Protein AF-A0A9K3PX98-F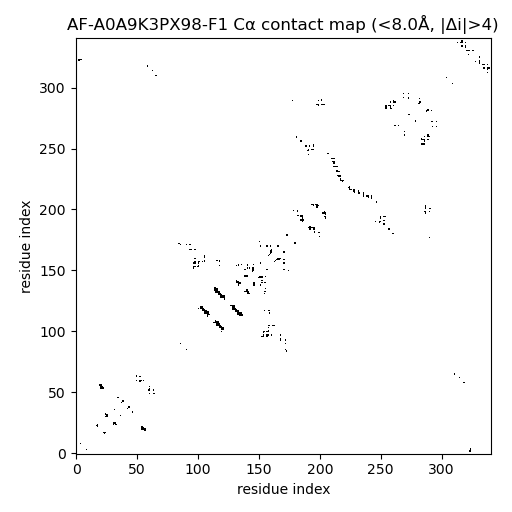1 (afdb_monomer)

Organism: NCBI:txid303405

Secondary structure (DSSP, 8-state):
-----HHHHHHHHHS-GGGT-TTGGGG-TTS--GGGSS--HHHHHHHHHTTTGGGS-HHHHHHHHHHHHHHHHHHHHHHHTT--S--HHHHHHHHHHHHHTTT-EEEESSTTS-EEEEEEPPSSTTSPPEEEEEETTTTEETTSHHHHHSS--HHHHHHHHHTS---HHHHHHTSS-HHHHHHHHHHHSTTHHHHHHHHHHTS---GGGG---------SSHHHHHHHHHHHHHHHHHHHHHHHHHHHHHHHHHHHHHHHHHHHS-HHHHHHHHTSTTHHHHTT-HHHHHHHHHHHHHS-TT---HHHHHHHHHHHHHT--PPTT--HHHHHHHHHHHHH-

Nearest PDB structures (foldseek):
  7tdz-assembly1_h  TM=3.082E-01  e=4.468E+00  Xenopus laevis
  7r5j-assembly1_L0  TM=3.306E-01  e=9.481E+00  Homo sapiens

pLDDT: mean 78.62, std 12.32, range [37.69, 93.5]

Sequence (341 aa):
MEQVSSKGREYLKEMPKEQWQGTAWIENPSLPPRFGIVTTNMSKSANSMLEKERNGSWLDCIDQILSIMLERICALRQKHRDRSGVVDEMRGILERRWNNCADFQVWELLENGGIFRVCRNSRGSTEPERSYVLNIREQTCECGKWQDHEVPCIDAIAYYKMIEKQTLQYIIDNHRTADYVINHIAKEFEYGLDIASALKELQPADKTSWEPKLKYSTATDADQKEAENRQHTMMYQSQLNAYIKRSEMYTANLVKAYALLWERCSQGLKNKIESRRDYAKIMNDPIALLKAIREHALNFQDDKFCMTIIIEALLTLVHTKQKEGESLQDYTRRFRIALEI

Solvent-accessible surface area (backbone atoms only — not comparable to full-atom values): 19739 Å² total; per-residue (Å²): 146,82,84,67,55,74,68,55,50,50,50,64,71,68,51,59,62,68,81,61,27,76,51,50,55,62,80,40,88,90,48,78,50,84,82,61,79,59,78,48,74,65,47,53,54,56,50,63,76,43,60,80,36,43,70,37,47,74,63,53,38,50,53,49,54,52,47,53,53,48,53,53,51,50,53,53,48,64,77,44,66,88,57,83,80,76,54,67,72,56,47,57,49,50,53,51,33,57,62,73,30,70,79,48,47,77,43,75,76,41,94,94,60,52,36,32,39,33,38,42,74,53,95,47,100,81,51,76,72,51,68,40,52,32,32,66,83,78,55,39,38,75,80,44,48,18,61,78,66,73,42,78,31,49,62,52,43,33,42,40,46,69,73,71,60,51,52,72,65,54,59,62,58,56,68,84,40,71,64,54,59,35,50,49,41,33,70,74,39,78,74,14,52,58,55,27,52,18,55,74,71,62,43,84,69,72,66,72,82,58,58,73,77,83,60,74,59,86,56,86,52,67,70,60,25,52,54,45,34,51,51,34,49,54,51,39,54,55,45,44,53,51,38,50,52,52,55,53,40,52,58,55,44,37,45,54,48,21,52,52,57,54,67,74,44,52,71,73,56,47,57,52,51,64,68,39,93,61,29,82,70,30,60,72,30,38,47,49,38,52,50,52,51,49,48,50,70,72,61,44,74,86,50,60,51,69,64,57,47,54,48,52,44,49,49,50,41,75,66,61,67,78,54,86,95,55,52,71,68,59,41,53,52,52,49,50,53,39,68,75,106

Foldseek 3Di:
DDFADPVRVVCVVPPDLCVFQLCVCVVPPVDDNPLPPDDDPVSVVLCVQQVVCSSPGPLSSVVSVLVVVVVVVVVVCVVCVPPDFDDPVVLVVLVVLLVQLPPKDKADPDVVQQKIKIWHDDPDPPDDTDIKIARRVVQDIPVCVCVVVVARGSRSSNCCCPVVVDDSVCSRCPSPDPLVLLVVQCPPADLSVQVSVCLVVLHHHDLVVLQDDQDADPDPDDVVRVVVNVVSVVVNVVSRVVSVVSVVSSLVSLQVSLVSLQVPDDPVLNVVCVPDPCNVVSPSGNSSVSVSSVCCVVVVPVDPPVSNVVSVLVSQLSPQDAGVPHDPVRSVVSNVVSVVD

Radius of gyration: 32.55 Å; Cα contacts (8 Å, |Δi|>4): 300; chains: 1; bounding box: 71×58×100 Å

Mean predicted aligned error: 16.75 Å

Structure (mmCIF, N/CA/C/O backbone):
data_AF-A0A9K3PX98-F1
#
_entry.id   AF-A0A9K3PX98-F1
#
loop_
_atom_site.group_PDB
_atom_site.id
_atom_site.type_symbol
_atom_site.label_atom_id
_atom_site.label_alt_id
_atom_site.label_comp_id
_atom_site.label_asym_id
_atom_site.label_entity_id
_atom_site.label_seq_id
_atom_site.pdbx_PDB_ins_code
_atom_site.Cartn_x
_atom_site.Cartn_y
_atom_site.Cartn_z
_atom_site.occupancy
_atom_site.B_iso_or_equiv
_atom_site.auth_seq_id
_atom_site.auth_comp_id
_atom_site.auth_asym_id
_atom_site.auth_atom_id
_atom_site.pdbx_PDB_model_num
ATOM 1 N N . MET A 1 1 ? 30.072 -20.729 -19.056 1.00 37.69 1 MET A N 1
ATOM 2 C CA . MET A 1 1 ? 31.150 -20.553 -20.060 1.00 37.69 1 MET A CA 1
ATOM 3 C C . MET A 1 1 ? 31.394 -21.834 -20.880 1.00 37.69 1 MET A C 1
ATOM 5 O O . MET A 1 1 ? 32.508 -22.101 -21.309 1.00 37.69 1 MET A O 1
ATOM 9 N N . GLU A 1 2 ? 30.354 -22.617 -21.177 1.00 44.97 2 GLU A N 1
ATOM 10 C CA . GLU A 1 2 ? 30.450 -23.846 -21.979 1.00 44.97 2 GLU A CA 1
ATOM 11 C C . GLU A 1 2 ? 29.257 -23.870 -22.932 1.00 44.97 2 GLU A C 1
ATOM 13 O O . GLU A 1 2 ? 28.134 -23.824 -22.447 1.00 44.97 2 GLU A O 1
ATOM 18 N N . GLN A 1 3 ? 29.519 -23.801 -24.246 1.00 53.19 3 GLN A N 1
ATOM 19 C CA . GLN A 1 3 ? 28.622 -24.016 -25.409 1.00 53.19 3 GLN A CA 1
ATOM 20 C C . GLN A 1 3 ? 29.164 -23.223 -26.616 1.00 53.19 3 GLN A C 1
ATOM 22 O O . GLN A 1 3 ? 28.488 -22.373 -27.192 1.00 53.19 3 GLN A O 1
ATOM 27 N N . VAL A 1 4 ? 30.442 -23.406 -26.945 1.00 56.06 4 VAL A N 1
ATOM 28 C CA . VAL A 1 4 ? 31.007 -22.905 -28.204 1.00 56.06 4 VAL A CA 1
ATOM 29 C C . VAL A 1 4 ? 31.779 -24.070 -28.798 1.00 56.06 4 VAL A C 1
ATOM 31 O O . VAL A 1 4 ? 32.643 -24.620 -28.108 1.00 56.06 4 VAL A O 1
ATOM 34 N N . SER A 1 5 ? 31.455 -24.438 -30.040 1.00 70.88 5 SER A N 1
ATOM 35 C CA . SER A 1 5 ? 32.120 -25.526 -30.758 1.00 70.88 5 SER A CA 1
ATOM 36 C C . SER A 1 5 ? 33.633 -25.296 -30.807 1.00 70.88 5 SER A C 1
ATOM 38 O O . SER A 1 5 ? 34.104 -24.155 -30.751 1.00 70.88 5 SER A O 1
ATOM 40 N N . SER A 1 6 ? 34.420 -26.366 -30.918 1.00 70.12 6 SER A N 1
ATOM 41 C CA . SER A 1 6 ? 35.889 -26.279 -30.983 1.00 70.12 6 SER A CA 1
ATOM 42 C C . SER A 1 6 ? 36.364 -25.301 -32.067 1.00 70.12 6 SER A C 1
ATOM 44 O O . SER A 1 6 ? 37.179 -24.426 -31.784 1.00 70.12 6 SER A O 1
ATOM 46 N N . LYS A 1 7 ? 35.752 -25.364 -33.255 1.00 72.31 7 LYS A N 1
ATOM 47 C CA . LYS A 1 7 ? 36.018 -24.462 -34.386 1.00 72.31 7 LYS A CA 1
ATOM 48 C C . LYS A 1 7 ? 35.585 -23.015 -34.117 1.00 72.31 7 LYS A C 1
ATOM 50 O O . LYS A 1 7 ? 36.275 -22.080 -34.505 1.00 72.31 7 LYS A O 1
ATOM 55 N N . GLY A 1 8 ? 34.463 -22.814 -33.420 1.00 66.62 8 GLY A N 1
ATOM 56 C CA . GLY A 1 8 ? 34.017 -21.483 -33.001 1.00 66.62 8 GLY A CA 1
ATOM 57 C C . GLY A 1 8 ? 34.944 -20.852 -31.959 1.00 66.62 8 GLY A C 1
ATOM 58 O O . GLY A 1 8 ? 35.201 -19.654 -32.008 1.00 66.62 8 GLY A O 1
ATOM 59 N N . ARG A 1 9 ? 35.500 -21.651 -31.039 1.00 67.50 9 ARG A N 1
ATOM 60 C CA . ARG A 1 9 ? 36.502 -21.182 -30.066 1.00 67.50 9 ARG A CA 1
ATOM 61 C C . ARG A 1 9 ? 37.809 -20.781 -30.740 1.00 67.50 9 ARG A C 1
ATOM 63 O O . ARG A 1 9 ? 38.422 -19.814 -30.305 1.00 67.50 9 ARG A O 1
ATOM 70 N N . GLU A 1 10 ? 38.229 -21.519 -31.759 1.00 74.31 10 GLU A N 1
ATOM 71 C CA . GLU A 1 10 ? 39.426 -21.216 -32.549 1.00 74.31 10 GLU A CA 1
ATOM 72 C C . GLU A 1 10 ? 39.240 -19.913 -33.339 1.00 74.31 10 GLU A C 1
ATOM 74 O O . GLU A 1 10 ? 40.021 -18.984 -33.163 1.00 74.31 10 GLU A O 1
ATOM 79 N N . TYR A 1 11 ? 38.106 -19.760 -34.033 1.00 74.06 11 TYR A N 1
ATOM 80 C CA . TYR A 1 11 ? 37.731 -18.509 -34.702 1.00 74.06 11 TYR A CA 1
ATOM 81 C C . TYR A 1 11 ? 37.699 -17.301 -33.748 1.00 74.06 11 TYR A C 1
ATOM 83 O O . TYR A 1 11 ? 38.236 -16.245 -34.063 1.00 74.06 11 TYR A O 1
ATOM 91 N N . LEU A 1 12 ? 37.108 -17.443 -32.555 1.00 66.75 12 LEU A N 1
ATOM 92 C CA . LEU A 1 12 ? 37.064 -16.359 -31.564 1.00 66.75 12 LEU A CA 1
ATOM 93 C C . LEU A 1 12 ? 38.448 -15.997 -31.004 1.00 66.75 12 LEU A C 1
ATOM 95 O O . LEU A 1 12 ? 38.653 -14.851 -30.614 1.00 66.75 12 LEU A O 1
ATOM 99 N N . LYS A 1 13 ? 39.388 -16.949 -30.948 1.00 71.56 13 LYS A N 1
ATOM 100 C CA . LYS A 1 13 ? 40.778 -16.695 -30.535 1.00 71.56 13 LYS A CA 1
ATOM 101 C C . LYS A 1 13 ? 41.594 -16.010 -31.629 1.00 71.56 13 LYS A C 1
ATOM 103 O O . LYS A 1 13 ? 42.489 -15.237 -31.304 1.00 71.56 13 LYS A O 1
ATOM 108 N N . GLU A 1 14 ? 41.297 -16.307 -32.890 1.00 79.06 14 GLU A N 1
ATOM 109 C CA . GLU A 1 14 ? 41.975 -15.737 -34.060 1.00 79.06 14 GLU A CA 1
ATOM 110 C C . GLU A 1 14 ? 41.364 -14.409 -34.528 1.00 79.06 14 GLU A C 1
ATOM 112 O O . GLU A 1 14 ? 41.979 -13.699 -35.323 1.00 79.06 14 GLU A O 1
ATOM 117 N N . MET A 1 15 ? 40.174 -14.045 -34.035 1.00 73.38 15 MET A N 1
ATOM 118 C CA . MET A 1 15 ? 39.503 -12.801 -34.403 1.00 73.38 15 MET A CA 1
ATOM 119 C C . MET A 1 15 ? 40.344 -11.581 -33.972 1.00 73.38 15 MET A C 1
ATOM 121 O O . MET A 1 15 ? 40.561 -11.389 -32.766 1.00 73.38 15 MET A O 1
ATOM 125 N N . PRO A 1 16 ? 40.783 -10.729 -34.923 1.00 72.88 16 PRO A N 1
ATOM 126 C CA . PRO A 1 16 ? 41.610 -9.564 -34.625 1.00 72.88 16 PRO A CA 1
ATOM 127 C C . PRO A 1 16 ? 40.941 -8.660 -33.590 1.00 72.88 16 PRO A C 1
ATOM 129 O O . PRO A 1 16 ? 39.743 -8.370 -33.685 1.00 72.88 16 PRO A O 1
ATOM 132 N N . LYS A 1 17 ? 41.708 -8.228 -32.584 1.00 65.25 17 LYS A N 1
ATOM 133 C CA . LYS A 1 17 ? 41.204 -7.437 -31.448 1.00 65.25 17 LYS A CA 1
ATOM 134 C C . LYS A 1 17 ? 40.511 -6.156 -31.898 1.00 65.25 17 LYS A C 1
ATOM 136 O O . LYS A 1 17 ? 39.541 -5.730 -31.278 1.00 65.25 17 LYS A O 1
ATOM 141 N N . GLU A 1 18 ? 40.937 -5.601 -33.025 1.00 64.56 18 GLU A N 1
ATOM 142 C CA . GLU A 1 18 ? 40.425 -4.370 -33.615 1.00 64.56 18 GLU A CA 1
ATOM 143 C C . GLU A 1 18 ? 38.972 -4.471 -34.084 1.00 64.56 18 GLU A C 1
ATOM 145 O O . GLU A 1 18 ? 38.277 -3.460 -34.195 1.00 64.56 18 GLU A O 1
ATOM 150 N N . GLN A 1 19 ? 38.492 -5.692 -34.326 1.00 64.88 19 GLN A N 1
ATOM 151 C CA . GLN A 1 19 ? 37.131 -5.944 -34.788 1.00 64.88 19 GLN A CA 1
ATOM 152 C C . GLN A 1 19 ? 36.105 -5.993 -33.649 1.00 64.88 19 GLN A C 1
ATOM 154 O O . GLN A 1 19 ? 34.911 -5.852 -33.912 1.00 64.88 19 GLN A O 1
ATOM 159 N N . TRP A 1 20 ? 36.539 -6.181 -32.398 1.00 62.03 20 TRP A N 1
ATOM 160 C CA . TRP A 1 20 ? 35.629 -6.394 -31.265 1.00 62.03 20 TRP A CA 1
ATOM 161 C C . TRP A 1 20 ? 35.962 -5.590 -30.002 1.00 62.03 20 TRP A C 1
ATOM 163 O O . TRP A 1 20 ? 35.066 -5.385 -29.184 1.00 62.03 20 TRP A O 1
ATOM 173 N N . GLN A 1 21 ? 37.190 -5.084 -29.840 1.00 62.81 21 GLN A N 1
ATOM 174 C CA . GLN A 1 21 ? 37.541 -4.158 -28.761 1.00 62.81 21 GLN A CA 1
ATOM 175 C C . GLN A 1 21 ? 37.176 -2.721 -29.145 1.00 62.81 21 GLN A C 1
ATOM 177 O O . GLN A 1 21 ? 37.681 -2.166 -30.123 1.00 62.81 21 GLN A O 1
ATOM 182 N N . GLY A 1 22 ? 36.340 -2.071 -28.331 1.00 56.91 22 GLY A N 1
ATOM 183 C CA . GLY A 1 22 ? 35.920 -0.682 -28.556 1.00 56.91 22 GLY A CA 1
ATOM 184 C C . GLY A 1 22 ? 37.065 0.342 -28.504 1.00 56.91 22 GLY A C 1
ATOM 185 O O . GLY A 1 22 ? 36.909 1.460 -28.996 1.00 56.91 22 GLY A O 1
ATOM 186 N N . THR A 1 23 ? 38.213 -0.034 -27.935 1.00 58.16 23 THR A N 1
ATOM 187 C CA . THR A 1 23 ? 39.404 0.807 -27.729 1.00 58.16 23 THR A CA 1
ATOM 188 C C . THR A 1 23 ? 40.499 0.630 -28.771 1.00 58.16 23 THR A C 1
ATOM 190 O O . THR A 1 23 ? 41.388 1.472 -28.832 1.00 58.16 23 THR A O 1
ATOM 193 N N . ALA A 1 24 ? 40.427 -0.378 -29.640 1.00 56.12 24 ALA A N 1
ATOM 194 C CA . ALA A 1 24 ? 41.466 -0.624 -30.643 1.00 56.12 24 ALA A CA 1
ATOM 195 C C . ALA A 1 24 ? 41.669 0.542 -31.632 1.00 56.12 24 ALA A C 1
ATOM 197 O O . ALA A 1 24 ? 42.730 0.713 -32.221 1.00 56.12 24 ALA A O 1
ATOM 198 N N . TRP A 1 25 ? 40.666 1.410 -31.767 1.00 54.38 25 TRP A N 1
ATOM 199 C CA . TRP A 1 25 ? 40.734 2.632 -32.569 1.00 54.38 25 TRP A CA 1
ATOM 200 C C . TRP A 1 25 ? 41.567 3.754 -31.923 1.00 54.38 25 TRP A C 1
ATOM 202 O O . TRP A 1 25 ? 41.922 4.701 -32.615 1.00 54.38 25 TRP A O 1
ATOM 212 N N . ILE A 1 26 ? 41.880 3.665 -30.621 1.00 54.75 26 ILE A N 1
ATOM 213 C CA . ILE A 1 26 ? 42.706 4.641 -29.881 1.00 54.75 26 ILE A CA 1
ATOM 214 C C . ILE A 1 26 ? 44.181 4.538 -30.299 1.00 54.75 26 ILE A C 1
ATOM 216 O O . ILE A 1 26 ? 44.913 5.522 -30.222 1.00 54.75 26 ILE A O 1
ATOM 220 N N . GLU A 1 27 ? 44.611 3.374 -30.790 1.00 56.91 27 GLU A N 1
ATOM 221 C CA . GLU A 1 27 ? 45.976 3.152 -31.281 1.00 56.91 27 GLU A CA 1
ATOM 222 C C . GLU A 1 27 ? 46.234 3.814 -32.643 1.00 56.91 27 GLU A C 1
ATOM 224 O O . GLU A 1 27 ? 47.387 3.973 -33.041 1.00 56.91 27 GLU A O 1
ATOM 229 N N . ASN A 1 28 ? 45.181 4.246 -33.351 1.00 60.38 28 ASN A N 1
ATOM 230 C CA . ASN A 1 28 ? 45.304 4.989 -34.598 1.00 60.38 28 ASN A CA 1
ATOM 231 C C . ASN A 1 28 ? 45.198 6.508 -34.337 1.00 60.38 28 ASN A C 1
ATOM 233 O O . ASN A 1 28 ? 44.087 7.027 -34.203 1.00 60.38 28 ASN A O 1
ATOM 237 N N . PRO A 1 29 ? 46.318 7.259 -34.344 1.00 59.62 29 PRO A N 1
ATOM 238 C CA . PRO A 1 29 ? 46.323 8.690 -34.027 1.00 59.62 29 PRO A CA 1
ATOM 239 C C . PRO A 1 29 ? 45.569 9.570 -35.041 1.00 59.62 29 PRO A C 1
ATOM 241 O O . PRO A 1 29 ? 45.376 10.756 -34.786 1.00 59.62 29 PRO A O 1
ATOM 244 N N . SER A 1 30 ? 45.142 9.019 -36.185 1.00 61.22 30 SER A N 1
ATOM 245 C CA . SER A 1 30 ? 44.385 9.745 -37.218 1.00 61.22 30 SER A CA 1
ATOM 246 C C . SER A 1 30 ? 42.866 9.739 -37.015 1.00 61.22 30 SER A C 1
ATOM 248 O O . SER A 1 30 ? 42.159 10.482 -37.697 1.00 61.22 30 SER A O 1
ATOM 250 N N . LEU A 1 31 ? 42.346 8.926 -36.089 1.00 53.03 31 LEU A N 1
ATOM 251 C CA . LEU A 1 31 ? 40.911 8.804 -35.844 1.00 53.03 31 LEU A CA 1
ATOM 252 C C . LEU A 1 31 ? 40.546 9.415 -34.486 1.00 53.03 31 LEU A C 1
ATOM 254 O O . LEU A 1 31 ? 41.202 9.125 -33.486 1.00 53.03 31 LEU A O 1
ATOM 258 N N . PRO A 1 32 ? 39.496 10.256 -34.407 1.00 50.09 32 PRO A N 1
ATOM 259 C CA . PRO A 1 32 ? 39.047 10.765 -33.123 1.00 50.09 32 PRO A CA 1
ATOM 260 C C . PRO A 1 32 ? 38.571 9.587 -32.259 1.00 50.09 32 PRO A C 1
ATOM 262 O O . PRO A 1 32 ? 37.880 8.698 -32.773 1.00 50.09 32 PRO A O 1
ATOM 265 N N . PRO A 1 33 ? 38.888 9.556 -30.950 1.00 55.81 33 PRO A N 1
ATOM 266 C CA . PRO A 1 33 ? 38.367 8.521 -30.069 1.00 55.81 33 PRO A CA 1
ATOM 267 C C . PRO A 1 33 ? 36.837 8.546 -30.166 1.00 55.81 33 PRO A C 1
ATOM 269 O O . PRO A 1 33 ? 36.225 9.580 -29.903 1.00 55.81 33 PRO A O 1
ATOM 272 N N . ARG A 1 34 ? 36.198 7.433 -30.567 1.00 50.66 34 ARG A N 1
ATOM 273 C CA . ARG A 1 34 ? 34.733 7.372 -30.786 1.00 50.66 34 ARG A CA 1
ATOM 274 C C . ARG A 1 34 ? 33.926 7.856 -29.571 1.00 50.66 34 ARG A C 1
ATOM 276 O O . ARG A 1 34 ? 32.844 8.408 -29.732 1.00 50.66 34 ARG A O 1
ATOM 283 N N . PHE A 1 35 ? 34.487 7.724 -28.369 1.00 51.25 35 PHE A N 1
ATOM 284 C CA . PHE A 1 35 ? 33.902 8.180 -27.102 1.00 51.25 35 PHE A CA 1
ATOM 285 C C . PHE A 1 35 ? 34.142 9.668 -26.774 1.00 51.25 35 PHE A C 1
ATOM 287 O O . PHE A 1 35 ? 33.643 10.157 -25.763 1.00 51.25 35 PHE A O 1
ATOM 294 N N . GLY A 1 36 ? 34.904 10.388 -27.602 1.00 48.16 36 GLY A N 1
ATOM 295 C CA . GL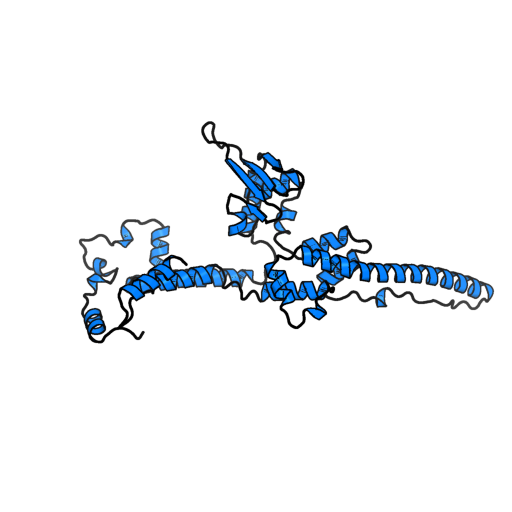Y A 1 36 ? 35.251 11.805 -27.445 1.00 48.16 36 GLY A CA 1
ATOM 296 C C . GLY A 1 36 ? 34.499 12.760 -28.377 1.00 48.16 36 GLY A C 1
ATOM 297 O O . GLY A 1 36 ? 34.728 13.963 -28.307 1.00 48.16 36 GLY A O 1
ATOM 298 N N . ILE A 1 37 ? 33.600 12.262 -29.234 1.00 53.03 37 ILE A N 1
ATOM 299 C CA . ILE A 1 37 ? 32.832 13.111 -30.166 1.00 53.03 37 ILE A CA 1
ATOM 300 C C . ILE A 1 37 ? 31.752 13.920 -29.424 1.00 53.03 37 ILE A C 1
ATOM 302 O O . ILE A 1 37 ? 31.411 15.027 -29.832 1.00 53.03 37 ILE A O 1
ATOM 306 N N . VAL A 1 38 ? 31.261 13.415 -28.288 1.00 50.94 38 VAL A N 1
ATOM 307 C CA . VAL A 1 38 ? 30.302 14.114 -27.424 1.00 50.94 38 VAL A CA 1
ATOM 308 C C . VAL A 1 38 ? 30.914 14.202 -26.034 1.00 50.94 38 VAL A C 1
ATOM 310 O O . VAL A 1 38 ? 30.979 13.204 -25.331 1.00 50.94 38 VAL A O 1
ATOM 313 N N . THR A 1 39 ? 31.400 15.382 -25.644 1.00 52.88 39 THR A N 1
ATOM 314 C CA . THR A 1 39 ? 32.051 15.612 -24.341 1.00 52.88 39 THR A CA 1
ATOM 315 C C . THR A 1 39 ? 31.195 16.491 -23.438 1.00 52.88 39 THR A C 1
ATOM 317 O O . THR A 1 39 ? 31.585 17.572 -23.008 1.00 52.88 39 THR A O 1
ATOM 320 N N . THR A 1 40 ? 30.005 16.012 -23.093 1.00 67.06 40 THR A N 1
ATOM 321 C CA . THR A 1 40 ? 29.264 16.583 -21.960 1.00 67.06 40 THR A CA 1
ATOM 322 C C . THR A 1 40 ? 29.828 16.045 -20.642 1.00 67.06 40 THR A C 1
ATOM 324 O O . THR A 1 40 ? 30.383 14.944 -20.596 1.00 67.06 40 THR A O 1
ATOM 327 N N . ASN A 1 41 ? 29.652 16.764 -19.531 1.00 70.06 41 ASN A N 1
ATOM 328 C CA . ASN A 1 41 ? 30.012 16.241 -18.202 1.00 70.06 41 ASN A CA 1
ATOM 329 C C . ASN A 1 41 ? 29.356 14.874 -17.925 1.00 70.06 41 ASN A C 1
ATOM 331 O O . ASN A 1 41 ? 29.973 13.994 -17.329 1.00 70.06 41 ASN A O 1
ATOM 335 N N . MET A 1 42 ? 28.141 14.674 -18.442 1.00 63.19 42 MET A N 1
ATOM 336 C CA . MET A 1 42 ? 27.402 13.417 -18.355 1.00 63.19 42 MET A CA 1
ATOM 337 C C . MET A 1 42 ? 28.098 12.281 -19.116 1.00 63.19 42 MET A C 1
ATOM 339 O O . MET A 1 42 ? 28.289 11.207 -18.555 1.00 63.19 42 MET A O 1
ATOM 343 N N . SER A 1 43 ? 28.562 12.532 -20.346 1.00 63.53 43 SER A N 1
ATOM 344 C CA . SER A 1 43 ? 29.331 11.545 -21.121 1.00 63.53 43 SER A CA 1
ATOM 345 C C . SER A 1 43 ? 30.665 11.185 -20.460 1.00 63.53 43 SER A C 1
ATOM 347 O O . SER A 1 43 ? 31.018 10.014 -20.412 1.00 63.53 43 SER A O 1
ATOM 349 N N . LYS A 1 44 ? 31.382 12.153 -19.867 1.00 65.56 44 LYS A N 1
ATOM 350 C CA . LYS A 1 44 ? 32.645 11.895 -19.151 1.00 65.56 44 LYS A CA 1
ATOM 351 C C . LYS A 1 44 ? 32.428 11.036 -17.907 1.00 65.56 44 LYS A C 1
ATOM 353 O O . LYS A 1 44 ? 33.192 10.105 -17.671 1.00 65.56 44 LYS A O 1
ATOM 358 N N . SER A 1 45 ? 31.377 11.330 -17.140 1.00 71.06 45 SER A N 1
ATOM 359 C CA . SER A 1 45 ? 31.017 10.561 -15.947 1.00 71.06 45 SER A CA 1
ATOM 360 C C . SER A 1 45 ? 30.590 9.135 -16.304 1.00 71.06 45 SER A C 1
ATOM 362 O O . SER A 1 45 ? 31.130 8.192 -15.734 1.00 71.06 45 SER A O 1
ATOM 364 N N . ALA A 1 46 ? 29.714 8.967 -17.299 1.00 68.75 46 ALA A N 1
ATOM 365 C CA . ALA A 1 46 ? 29.309 7.649 -17.789 1.00 68.75 46 ALA A CA 1
ATOM 366 C C . ALA A 1 46 ? 30.503 6.854 -18.339 1.00 68.75 46 ALA A C 1
ATOM 368 O O . ALA A 1 46 ? 30.683 5.689 -17.998 1.00 68.75 46 ALA A O 1
ATOM 369 N N . ASN A 1 47 ? 31.373 7.504 -19.116 1.00 69.31 47 ASN A N 1
ATOM 370 C CA . ASN A 1 47 ? 32.589 6.886 -19.626 1.00 69.31 47 ASN A CA 1
ATOM 371 C C . ASN A 1 47 ? 33.474 6.398 -18.469 1.00 69.31 47 ASN A C 1
ATOM 373 O O . ASN A 1 47 ? 33.954 5.267 -18.519 1.00 69.31 47 ASN A O 1
ATOM 377 N N . SER A 1 48 ? 33.693 7.210 -17.432 1.00 75.56 48 SER A N 1
ATOM 378 C CA . SER A 1 48 ? 34.507 6.825 -16.268 1.00 75.56 48 SER A CA 1
ATOM 379 C C . SER A 1 48 ? 33.957 5.599 -15.532 1.00 75.56 48 SER A C 1
ATOM 381 O O . SER A 1 48 ? 34.746 4.787 -15.063 1.00 75.56 48 SER A O 1
ATOM 383 N N . MET A 1 49 ? 32.633 5.424 -15.474 1.00 73.56 49 MET A N 1
ATOM 384 C CA . MET A 1 49 ? 32.008 4.264 -14.821 1.00 73.56 49 MET A CA 1
ATOM 385 C C . MET A 1 49 ? 32.264 2.934 -15.545 1.00 73.56 49 MET A C 1
ATOM 387 O O . MET A 1 49 ? 32.155 1.890 -14.915 1.00 73.56 49 MET A O 1
ATOM 391 N N . LEU A 1 50 ? 32.592 2.970 -16.839 1.00 74.81 50 LEU A N 1
ATOM 392 C CA . LEU A 1 50 ? 32.732 1.786 -17.700 1.00 74.81 50 LEU A CA 1
ATOM 393 C C . LEU A 1 50 ? 34.179 1.548 -18.149 1.00 74.81 50 LEU A C 1
ATOM 395 O O . LEU A 1 50 ? 34.428 0.856 -19.131 1.00 74.81 50 LEU A O 1
ATOM 399 N N . GLU A 1 51 ? 35.149 2.200 -17.506 1.00 73.31 51 GLU A N 1
ATOM 400 C CA . GLU A 1 51 ? 36.533 2.261 -17.980 1.00 73.31 51 GLU A CA 1
ATOM 401 C C . GLU A 1 51 ? 37.194 0.885 -18.147 1.00 73.31 51 GLU A C 1
ATOM 403 O O . GLU A 1 51 ? 37.931 0.687 -19.115 1.00 73.31 51 GLU A O 1
ATOM 408 N N . LYS A 1 52 ? 36.903 -0.073 -17.260 1.00 71.50 52 LYS A N 1
ATOM 409 C CA . LYS A 1 52 ? 37.507 -1.415 -17.294 1.00 71.50 52 LYS A CA 1
ATOM 410 C C . LYS A 1 52 ? 36.892 -2.289 -18.388 1.00 71.50 52 LYS A C 1
ATOM 412 O O . LYS A 1 52 ? 37.582 -3.099 -19.003 1.00 71.50 52 LYS A O 1
ATOM 417 N N . GLU A 1 53 ? 35.614 -2.085 -18.666 1.00 73.44 53 GLU A N 1
ATOM 418 C CA . GLU A 1 53 ? 34.782 -2.914 -19.531 1.00 73.44 53 GLU A CA 1
ATOM 419 C C . GLU A 1 53 ? 34.842 -2.469 -20.994 1.00 73.44 53 GLU A C 1
ATOM 421 O O . GLU A 1 53 ? 34.493 -3.232 -21.891 1.00 73.44 53 GLU A O 1
ATOM 426 N N . ARG A 1 54 ? 35.400 -1.280 -21.265 1.00 67.44 54 ARG A N 1
ATOM 427 C CA . ARG A 1 54 ? 35.716 -0.794 -22.624 1.00 67.44 54 ARG A CA 1
ATOM 428 C C . ARG A 1 54 ? 36.604 -1.738 -23.435 1.00 67.44 54 ARG A C 1
ATOM 430 O O . ARG A 1 54 ? 36.560 -1.710 -24.663 1.00 67.44 54 ARG A O 1
ATOM 437 N N . ASN A 1 55 ? 37.437 -2.518 -22.750 1.00 68.06 55 ASN A N 1
ATOM 438 C CA . ASN A 1 55 ? 38.350 -3.479 -23.370 1.00 68.06 55 ASN A CA 1
ATOM 439 C C . ASN A 1 55 ? 37.738 -4.888 -23.493 1.00 68.06 55 ASN A C 1
ATOM 441 O O . ASN A 1 55 ? 38.372 -5.774 -24.072 1.00 68.06 55 ASN A O 1
ATOM 445 N N . GLY A 1 56 ? 36.545 -5.093 -22.924 1.00 70.06 56 GLY A N 1
ATOM 446 C CA . GLY A 1 56 ? 35.778 -6.333 -22.988 1.00 70.06 56 GLY A CA 1
ATOM 447 C C . GLY A 1 56 ? 34.845 -6.385 -24.195 1.00 70.06 56 GLY A C 1
ATOM 448 O O . GLY A 1 56 ? 34.877 -5.527 -25.080 1.00 70.06 56 GLY A O 1
ATOM 449 N N . SER A 1 57 ? 34.007 -7.418 -24.240 1.00 73.69 57 SER A N 1
ATOM 450 C CA . SER A 1 57 ? 32.946 -7.514 -25.238 1.00 73.69 57 SER A CA 1
ATOM 451 C C . SER A 1 57 ? 31.817 -6.521 -24.940 1.00 73.69 57 SER A C 1
ATOM 453 O O . SER A 1 57 ? 31.645 -6.047 -23.816 1.00 73.69 57 SER A O 1
ATOM 455 N N . TRP A 1 58 ? 30.991 -6.221 -25.944 1.00 71.94 58 TRP A N 1
ATOM 456 C CA . TRP A 1 58 ? 29.812 -5.372 -25.747 1.00 71.94 58 TRP A CA 1
ATOM 457 C C . TRP A 1 58 ? 28.818 -5.963 -24.728 1.00 71.94 58 TRP A C 1
ATOM 459 O O . TRP A 1 58 ? 28.117 -5.203 -24.065 1.00 71.94 58 TRP A O 1
ATOM 469 N N . LEU A 1 59 ? 28.794 -7.295 -24.568 1.00 75.50 59 LEU A N 1
ATOM 470 C CA . LEU A 1 59 ? 28.004 -7.986 -23.544 1.00 75.50 59 LEU A CA 1
ATOM 471 C C . LEU A 1 59 ? 28.538 -7.696 -22.139 1.00 75.50 59 LEU A C 1
ATOM 473 O O . LEU A 1 59 ? 27.751 -7.342 -21.268 1.00 75.50 59 LEU A O 1
ATOM 477 N N . ASP A 1 60 ? 29.861 -7.746 -21.947 1.00 76.56 60 ASP A N 1
ATOM 478 C CA . ASP A 1 60 ? 30.494 -7.429 -20.657 1.00 76.56 60 ASP A CA 1
ATOM 479 C C . ASP A 1 60 ? 30.200 -5.978 -20.239 1.00 76.56 60 ASP A C 1
ATOM 481 O O . ASP A 1 60 ? 29.957 -5.686 -19.070 1.00 76.56 60 ASP A O 1
ATOM 485 N N . CYS A 1 61 ? 30.160 -5.063 -21.212 1.00 77.31 61 CYS A N 1
ATOM 486 C CA . CYS A 1 61 ? 29.782 -3.671 -20.982 1.00 77.31 61 CYS A CA 1
ATOM 487 C C . CYS A 1 61 ? 28.317 -3.536 -20.522 1.00 77.31 61 CYS A C 1
ATOM 489 O O . CYS A 1 61 ? 28.037 -2.797 -19.579 1.00 77.31 61 CYS A O 1
ATOM 491 N N . ILE A 1 62 ? 27.378 -4.263 -21.142 1.00 80.31 62 ILE A N 1
ATOM 492 C CA . ILE A 1 62 ? 25.964 -4.250 -20.729 1.00 80.31 62 ILE A CA 1
ATOM 493 C C . ILE A 1 62 ? 25.784 -4.877 -19.346 1.00 80.31 62 ILE A C 1
ATOM 495 O O . ILE A 1 62 ? 25.089 -4.295 -18.511 1.00 80.31 62 ILE A O 1
ATOM 499 N N . ASP A 1 63 ? 26.431 -6.011 -19.081 1.00 82.88 63 ASP A N 1
ATOM 500 C CA . ASP A 1 63 ? 26.372 -6.681 -17.780 1.00 82.88 63 ASP A CA 1
ATOM 501 C C . ASP A 1 63 ? 26.870 -5.752 -16.667 1.00 82.88 63 ASP A C 1
ATOM 503 O O . ASP A 1 63 ? 26.232 -5.633 -15.618 1.00 82.88 63 ASP A O 1
ATOM 507 N N . GLN A 1 64 ? 27.941 -4.997 -16.921 1.00 83.75 64 GLN A N 1
ATOM 508 C CA . GLN A 1 64 ? 28.444 -4.011 -15.972 1.00 83.75 64 GLN A CA 1
ATOM 509 C C . GLN A 1 64 ? 27.490 -2.832 -15.767 1.00 83.75 64 GLN A C 1
ATOM 511 O O . GLN A 1 64 ? 27.291 -2.401 -14.629 1.00 83.75 64 GLN A O 1
ATOM 516 N N . ILE A 1 65 ? 26.878 -2.308 -16.835 1.00 81.94 65 ILE A N 1
ATOM 517 C CA . ILE A 1 65 ? 25.865 -1.246 -16.721 1.00 81.94 65 ILE A CA 1
ATOM 518 C C . ILE A 1 65 ? 24.727 -1.717 -15.809 1.00 81.94 65 ILE A C 1
ATOM 520 O O . ILE A 1 65 ? 24.345 -1.005 -14.876 1.00 81.94 65 ILE A O 1
ATOM 524 N N . LEU A 1 66 ? 24.219 -2.929 -16.040 1.00 82.81 66 LEU A N 1
ATOM 525 C CA . LEU A 1 66 ? 23.144 -3.512 -15.243 1.00 82.81 66 LEU A CA 1
ATOM 526 C C . LEU A 1 66 ? 23.587 -3.777 -13.796 1.00 82.81 66 LEU A C 1
ATOM 528 O O . LEU A 1 66 ? 22.824 -3.484 -12.874 1.00 82.81 66 LEU A O 1
ATOM 532 N N . SER A 1 67 ? 24.823 -4.238 -13.572 1.00 84.19 67 SER A N 1
ATOM 533 C CA . SER A 1 67 ? 25.386 -4.431 -12.227 1.00 84.19 67 SER A CA 1
ATOM 534 C C . SER A 1 67 ? 25.463 -3.119 -11.448 1.00 84.19 67 SER A C 1
ATOM 536 O O . SER A 1 67 ? 24.969 -3.039 -10.325 1.00 84.19 67 SER A O 1
ATOM 538 N N . ILE A 1 68 ? 25.991 -2.052 -12.058 1.00 84.56 68 ILE A N 1
ATOM 539 C CA . ILE A 1 68 ? 26.077 -0.727 -11.422 1.00 84.56 68 ILE A CA 1
ATOM 540 C C . ILE A 1 68 ? 24.677 -0.206 -11.071 1.00 84.56 68 ILE A C 1
ATOM 542 O O . ILE A 1 68 ? 24.465 0.356 -9.990 1.00 84.56 68 ILE A O 1
ATOM 546 N N . MET A 1 69 ? 23.704 -0.391 -11.969 1.00 82.25 69 MET A N 1
ATOM 547 C CA . MET A 1 69 ? 22.313 -0.021 -11.707 1.00 82.25 69 MET A CA 1
ATOM 548 C C . MET A 1 69 ? 21.744 -0.800 -10.513 1.00 82.25 69 MET A C 1
ATOM 550 O O . MET A 1 69 ? 21.162 -0.185 -9.616 1.00 82.25 69 MET A O 1
ATOM 554 N N . LEU A 1 70 ? 21.947 -2.120 -10.462 1.00 81.88 70 LEU A N 1
ATOM 555 C CA . LEU A 1 70 ? 21.499 -2.977 -9.360 1.00 81.88 70 LEU A CA 1
ATOM 556 C C . LEU A 1 70 ? 22.125 -2.584 -8.028 1.00 81.88 70 LEU A C 1
ATOM 558 O O . LEU A 1 70 ? 21.401 -2.370 -7.059 1.00 81.88 70 LEU A O 1
ATOM 562 N N . GLU A 1 71 ? 23.449 -2.453 -7.976 1.00 84.94 71 GLU A N 1
ATOM 563 C CA . GLU A 1 71 ? 24.183 -2.085 -6.765 1.00 84.94 71 GLU A CA 1
ATOM 564 C C . GLU A 1 71 ? 23.686 -0.756 -6.203 1.00 84.94 71 GLU A C 1
ATOM 566 O O . GLU A 1 71 ? 23.409 -0.640 -5.005 1.00 84.94 71 GLU A O 1
ATOM 571 N N . ARG A 1 72 ? 23.488 0.238 -7.076 1.00 83.81 72 ARG A N 1
ATOM 572 C CA . ARG A 1 72 ? 22.972 1.545 -6.673 1.00 83.81 72 ARG A CA 1
ATOM 573 C C . ARG A 1 72 ? 21.560 1.450 -6.109 1.00 83.81 72 ARG A C 1
ATOM 575 O O . ARG A 1 72 ? 21.267 2.089 -5.097 1.00 83.81 72 ARG A O 1
ATOM 582 N N . ILE A 1 73 ? 20.687 0.662 -6.734 1.00 81.31 73 ILE A N 1
ATOM 583 C CA . ILE A 1 73 ? 19.325 0.468 -6.235 1.00 81.31 73 ILE A CA 1
ATOM 584 C C . ILE A 1 73 ? 19.344 -0.269 -4.890 1.00 81.31 73 ILE A C 1
ATOM 586 O O . ILE A 1 73 ? 18.681 0.170 -3.950 1.00 81.31 73 ILE A O 1
ATOM 590 N N . CYS A 1 74 ? 20.133 -1.334 -4.755 1.00 81.00 74 CYS A N 1
ATOM 591 C CA . CYS A 1 74 ? 20.293 -2.077 -3.505 1.00 81.00 74 CYS A CA 1
ATOM 592 C C . CYS A 1 74 ? 20.803 -1.180 -2.370 1.00 81.00 74 CYS A C 1
ATOM 594 O O . CYS A 1 74 ? 20.218 -1.179 -1.287 1.00 81.00 74 CYS A O 1
ATOM 596 N N . ALA A 1 75 ? 21.823 -0.357 -2.629 1.00 84.44 75 ALA A N 1
ATOM 597 C CA . ALA A 1 75 ? 22.366 0.584 -1.652 1.00 84.44 75 ALA A CA 1
ATOM 598 C C . ALA A 1 75 ? 21.319 1.614 -1.194 1.00 84.44 75 ALA A C 1
ATOM 600 O O . ALA A 1 75 ? 21.174 1.872 0.004 1.00 84.44 75 ALA A O 1
ATOM 601 N N . LEU A 1 76 ? 20.543 2.176 -2.131 1.00 80.94 76 LEU A N 1
ATOM 602 C CA . LEU A 1 76 ? 19.444 3.087 -1.802 1.00 80.94 76 LEU A CA 1
ATOM 603 C C . LEU A 1 76 ? 18.365 2.386 -0.969 1.00 80.94 76 LEU A C 1
ATOM 605 O O . LEU A 1 76 ? 17.920 2.928 0.038 1.00 80.94 76 LEU A O 1
ATOM 609 N N . ARG A 1 77 ? 17.978 1.159 -1.320 1.00 74.25 77 ARG A N 1
ATOM 610 C CA . ARG A 1 77 ? 16.984 0.407 -0.541 1.00 74.25 77 ARG A CA 1
ATOM 611 C C . ARG A 1 77 ? 17.479 0.097 0.865 1.00 74.25 77 ARG A C 1
ATOM 613 O O . ARG A 1 77 ? 16.732 0.290 1.817 1.00 74.25 77 ARG A O 1
ATOM 620 N N . GLN A 1 78 ? 18.736 -0.310 1.016 1.00 77.94 78 GLN A N 1
ATOM 621 C CA . GLN A 1 78 ? 19.317 -0.593 2.327 1.00 77.94 78 GLN A CA 1
ATOM 622 C C . GLN A 1 78 ? 19.359 0.660 3.211 1.00 77.94 78 GLN A C 1
ATOM 624 O O . GLN A 1 78 ? 18.998 0.591 4.382 1.00 77.94 78 GLN A O 1
ATOM 629 N N . LYS A 1 79 ? 19.704 1.823 2.641 1.00 80.69 79 LYS A N 1
ATOM 630 C CA . LYS A 1 79 ? 19.691 3.117 3.345 1.00 80.69 79 LYS A CA 1
ATOM 631 C C . LYS A 1 79 ? 18.304 3.503 3.884 1.00 80.69 79 LYS A C 1
ATOM 633 O O . LYS A 1 79 ? 18.214 4.210 4.890 1.00 80.69 79 LYS A O 1
ATOM 638 N N . HIS A 1 80 ? 17.238 3.077 3.210 1.00 73.31 80 HIS A N 1
ATOM 639 C CA . HIS A 1 80 ? 15.858 3.448 3.529 1.00 73.31 80 HIS A CA 1
ATOM 640 C C . HIS A 1 80 ? 15.027 2.298 4.130 1.00 73.31 80 HIS A C 1
ATOM 642 O O . HIS A 1 80 ? 13.852 2.506 4.402 1.00 73.31 80 HIS A O 1
ATOM 648 N N . ARG A 1 81 ? 15.621 1.122 4.392 1.00 67.50 81 ARG A N 1
ATOM 649 C CA . ARG A 1 81 ? 14.917 -0.092 4.851 1.00 67.50 81 ARG A CA 1
ATOM 650 C C . ARG A 1 81 ? 14.083 0.121 6.116 1.00 67.50 81 ARG A C 1
ATOM 652 O O . ARG A 1 81 ? 12.952 -0.345 6.176 1.00 67.50 81 ARG A O 1
ATOM 659 N N . ASP A 1 82 ? 14.647 0.823 7.094 1.00 66.44 82 ASP A N 1
ATOM 660 C CA . ASP A 1 82 ? 14.028 1.026 8.410 1.00 66.44 82 ASP A CA 1
ATOM 661 C C . ASP A 1 82 ? 13.354 2.404 8.535 1.00 66.44 82 ASP A C 1
ATOM 663 O O . ASP A 1 82 ? 12.896 2.790 9.610 1.00 66.44 82 ASP A O 1
ATOM 667 N N . ARG A 1 83 ? 13.308 3.180 7.443 1.00 67.56 83 ARG A N 1
ATOM 668 C CA . ARG A 1 83 ? 12.630 4.479 7.418 1.00 67.56 83 ARG A CA 1
ATOM 669 C C . ARG A 1 83 ? 11.170 4.266 7.038 1.00 67.56 83 ARG A C 1
ATOM 671 O O . ARG A 1 83 ? 10.881 3.698 5.990 1.00 67.56 83 ARG A O 1
ATOM 678 N N . SER A 1 84 ? 10.256 4.740 7.876 1.00 57.44 84 SER A N 1
ATOM 679 C CA . SER A 1 84 ? 8.823 4.721 7.594 1.00 57.44 84 SER A CA 1
ATOM 680 C C . SER A 1 84 ? 8.376 5.982 6.846 1.00 57.44 84 SER A C 1
ATOM 682 O O . SER A 1 84 ? 8.949 7.062 7.008 1.00 57.44 84 SER A O 1
ATOM 684 N N . GLY A 1 85 ? 7.324 5.841 6.037 1.00 65.12 85 GLY A N 1
ATOM 685 C CA . GLY A 1 85 ? 6.708 6.939 5.293 1.00 65.12 85 GLY A CA 1
ATOM 686 C C . GLY A 1 85 ? 7.328 7.210 3.918 1.00 65.12 85 GLY A C 1
ATOM 687 O O . GLY A 1 85 ? 8.184 6.479 3.423 1.00 65.12 85 GLY A O 1
ATOM 688 N N . VAL A 1 86 ? 6.851 8.278 3.279 1.00 68.50 86 VAL A N 1
ATOM 689 C CA . VAL A 1 86 ? 7.255 8.671 1.924 1.00 68.50 86 VAL A CA 1
ATOM 690 C C . VAL A 1 86 ? 8.612 9.390 1.957 1.00 68.50 86 VAL A C 1
ATOM 692 O O . VAL A 1 86 ? 8.790 10.327 2.735 1.00 68.50 86 VAL A O 1
ATOM 695 N N . VAL A 1 87 ? 9.554 8.986 1.094 1.00 75.12 87 VAL A N 1
ATOM 696 C CA . VAL A 1 87 ? 10.869 9.644 0.942 1.00 75.12 87 VAL A CA 1
ATOM 697 C C . VAL A 1 87 ? 10.743 11.108 0.503 1.00 75.12 87 VAL A C 1
ATOM 699 O O . VAL A 1 87 ? 9.809 11.468 -0.217 1.00 75.12 87 VAL A O 1
ATOM 702 N N . ASP A 1 88 ? 11.705 11.946 0.898 1.00 78.88 88 ASP A N 1
ATOM 703 C CA . ASP A 1 88 ? 11.667 13.400 0.681 1.00 78.88 88 ASP A CA 1
ATOM 704 C C . ASP A 1 88 ? 11.536 13.786 -0.798 1.00 78.88 88 ASP A C 1
ATOM 706 O O . ASP A 1 88 ? 10.753 14.679 -1.132 1.00 78.88 88 ASP A O 1
ATOM 710 N N . GLU A 1 89 ? 12.217 13.085 -1.717 1.00 80.25 89 GLU A N 1
ATOM 711 C CA . GLU A 1 89 ? 12.050 13.357 -3.150 1.00 80.25 89 GLU A CA 1
ATOM 712 C C . GLU A 1 89 ? 10.604 13.137 -3.612 1.00 80.25 89 GLU A C 1
ATOM 714 O O . GLU A 1 89 ? 10.065 13.912 -4.408 1.00 80.25 89 GLU A O 1
ATOM 719 N N . MET A 1 90 ? 9.958 12.090 -3.101 1.00 80.25 90 MET A N 1
ATOM 720 C CA . MET A 1 90 ? 8.585 11.757 -3.456 1.00 80.25 90 MET A CA 1
ATOM 721 C C . MET A 1 90 ? 7.591 12.712 -2.786 1.00 80.25 90 MET A C 1
ATOM 723 O O . MET A 1 90 ? 6.632 13.134 -3.435 1.00 80.25 90 MET A O 1
ATOM 727 N N . ARG A 1 91 ? 7.861 13.158 -1.552 1.00 82.88 91 ARG A N 1
ATOM 728 C CA . ARG A 1 91 ? 7.124 14.258 -0.911 1.00 82.88 91 ARG A CA 1
ATOM 729 C C . ARG A 1 91 ? 7.165 15.517 -1.780 1.00 82.88 91 ARG A C 1
ATOM 731 O O . ARG A 1 91 ? 6.111 16.048 -2.123 1.00 82.88 91 ARG A O 1
ATOM 738 N N . GLY A 1 92 ? 8.347 15.912 -2.256 1.00 86.50 92 GLY A N 1
ATOM 739 C CA . GLY A 1 92 ? 8.503 17.054 -3.163 1.00 86.50 92 GLY A CA 1
ATOM 740 C C . GLY A 1 92 ? 7.822 16.866 -4.529 1.00 86.50 92 GLY A C 1
ATOM 741 O O . GLY A 1 92 ? 7.423 17.834 -5.184 1.00 86.50 92 GLY A O 1
ATOM 742 N N . ILE A 1 93 ? 7.649 15.627 -5.005 1.00 88.12 93 ILE A N 1
ATOM 743 C CA . ILE A 1 93 ? 6.818 15.337 -6.186 1.00 88.12 93 ILE A CA 1
ATOM 744 C C . ILE A 1 93 ? 5.334 15.572 -5.876 1.00 88.12 93 ILE A C 1
ATOM 746 O O . ILE A 1 93 ? 4.656 16.224 -6.675 1.00 88.12 93 ILE A O 1
ATOM 750 N N . LEU A 1 94 ? 4.828 15.061 -4.750 1.00 88.69 94 LEU A N 1
ATOM 751 C CA . LEU A 1 94 ? 3.426 15.219 -4.349 1.00 88.69 94 LEU A CA 1
ATOM 752 C C . LEU A 1 94 ? 3.075 16.689 -4.088 1.00 88.69 94 LEU A C 1
ATOM 754 O O . LEU A 1 94 ? 2.055 17.156 -4.587 1.00 88.69 94 LEU A O 1
ATOM 758 N N . GLU A 1 95 ? 3.948 17.441 -3.419 1.00 91.44 95 GLU A N 1
ATOM 759 C CA . GLU A 1 95 ? 3.800 18.887 -3.195 1.00 91.44 95 GLU A CA 1
ATOM 760 C C 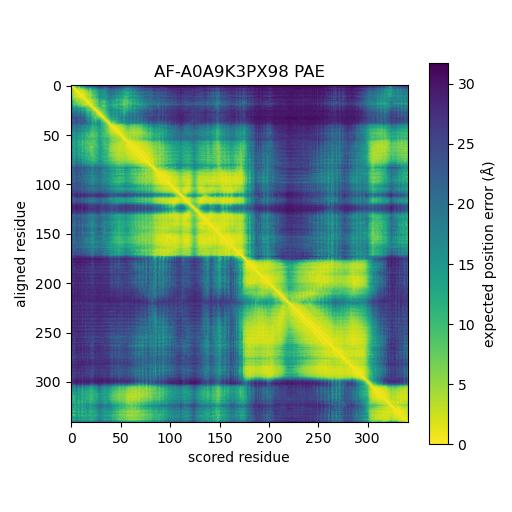. GLU A 1 95 ? 3.682 19.663 -4.511 1.00 91.44 95 GLU A C 1
ATOM 762 O O . GLU A 1 95 ? 2.768 20.468 -4.698 1.00 91.44 95 GLU A O 1
ATOM 767 N N . ARG A 1 96 ? 4.559 19.378 -5.481 1.00 92.62 96 ARG A N 1
ATOM 768 C CA . ARG A 1 96 ? 4.475 20.006 -6.807 1.00 92.62 96 ARG A CA 1
ATOM 769 C C . ARG A 1 96 ? 3.169 19.671 -7.518 1.00 92.62 96 ARG A C 1
ATOM 771 O O . ARG A 1 96 ? 2.569 20.553 -8.126 1.00 92.62 96 ARG A O 1
ATOM 778 N N . ARG A 1 97 ? 2.718 18.413 -7.462 1.00 92.75 97 ARG A N 1
ATOM 779 C CA . ARG A 1 97 ? 1.433 18.006 -8.057 1.00 92.75 97 ARG A CA 1
ATOM 780 C C . ARG A 1 97 ? 0.262 18.734 -7.387 1.00 92.75 97 ARG A C 1
ATOM 782 O O . ARG A 1 97 ? -0.584 19.263 -8.097 1.00 92.75 97 ARG A O 1
ATOM 789 N N . TRP A 1 98 ? 0.268 18.817 -6.058 1.00 92.94 98 TRP A N 1
ATOM 790 C CA . TRP A 1 98 ? -0.748 19.496 -5.249 1.00 92.94 98 TRP A CA 1
ATOM 791 C C . TRP A 1 98 ? -0.898 20.982 -5.579 1.00 92.94 98 TRP A C 1
ATOM 793 O O . TRP A 1 98 ? -2.013 21.508 -5.655 1.00 92.94 98 TRP A O 1
ATOM 803 N N . ASN A 1 99 ? 0.228 21.664 -5.779 1.00 91.94 99 ASN A N 1
ATOM 804 C CA . ASN A 1 99 ? 0.234 23.080 -6.127 1.00 91.94 99 ASN A CA 1
ATOM 805 C C . ASN A 1 99 ? -0.237 23.296 -7.570 1.00 91.94 99 ASN A C 1
ATOM 807 O O . ASN A 1 99 ? -1.068 24.161 -7.826 1.00 91.94 99 ASN A O 1
ATOM 811 N N . ASN A 1 100 ? 0.218 22.456 -8.501 1.00 91.25 100 ASN A N 1
ATOM 812 C CA . ASN A 1 100 ? -0.074 22.608 -9.927 1.00 91.25 100 ASN A CA 1
ATOM 813 C C . ASN A 1 100 ? -1.501 22.213 -10.335 1.00 91.25 100 ASN A C 1
ATOM 815 O O . ASN A 1 100 ? -1.903 22.513 -11.456 1.00 91.25 100 ASN A O 1
ATOM 819 N N . CYS A 1 101 ? -2.251 21.519 -9.476 1.00 91.06 101 CYS A N 1
ATOM 820 C CA . CYS A 1 101 ? -3.628 21.117 -9.761 1.00 91.06 101 CYS A CA 1
ATOM 821 C C . CYS A 1 101 ? -4.678 22.104 -9.226 1.00 91.06 101 CYS A C 1
ATOM 823 O O . CYS A 1 101 ? -5.856 21.770 -9.221 1.00 91.06 101 CYS A O 1
ATOM 825 N N . ALA A 1 102 ? -4.274 23.276 -8.715 1.00 85.81 102 ALA A N 1
ATOM 826 C CA . ALA A 1 102 ? -5.181 24.230 -8.068 1.00 85.81 102 ALA A CA 1
ATOM 827 C C . ALA A 1 102 ? -6.316 24.718 -8.978 1.00 85.81 102 ALA A C 1
ATOM 829 O O . ALA A 1 102 ? -7.429 24.899 -8.496 1.00 85.81 102 ALA A O 1
ATOM 830 N N . ASP A 1 103 ? -6.042 24.851 -10.274 1.00 87.62 103 ASP A N 1
ATOM 831 C CA . ASP A 1 103 ? -6.973 25.455 -11.226 1.00 87.62 103 ASP A CA 1
ATOM 832 C C . ASP A 1 103 ? -7.682 24.419 -12.115 1.00 87.62 103 ASP A C 1
ATOM 834 O O . ASP A 1 103 ? -8.288 24.778 -13.121 1.00 87.62 103 ASP A O 1
ATOM 838 N N . PHE A 1 104 ? -7.559 23.126 -11.803 1.00 91.88 104 PHE A N 1
ATOM 839 C CA . PHE A 1 104 ? -8.194 22.060 -12.582 1.00 91.88 104 PHE A CA 1
ATOM 840 C C . PHE A 1 104 ? -9.703 22.014 -12.331 1.00 91.88 104 PHE A C 1
ATOM 842 O O . PHE A 1 104 ? -10.192 22.459 -11.295 1.00 91.88 104 PHE A O 1
ATOM 849 N N . GLN A 1 105 ? -10.440 21.422 -13.267 1.00 90.81 105 GLN A N 1
ATOM 850 C CA . GLN A 1 105 ? -11.866 21.149 -13.095 1.00 90.81 105 GLN A CA 1
ATOM 851 C C . GLN A 1 105 ? -12.092 19.644 -12.986 1.00 90.81 105 GLN A C 1
ATOM 853 O O . GLN A 1 105 ? -11.530 18.877 -13.768 1.00 90.81 105 GLN A O 1
ATOM 858 N N . VAL A 1 106 ? -12.903 19.215 -12.018 1.00 92.56 106 VAL A N 1
ATOM 859 C CA . VAL A 1 106 ? -13.182 17.798 -11.750 1.00 92.56 106 VAL A CA 1
ATOM 860 C C . VAL A 1 106 ? -14.689 17.572 -11.753 1.00 92.56 106 VAL A C 1
ATOM 862 O O . VAL A 1 106 ? -15.412 18.229 -11.010 1.00 92.56 106 VAL A O 1
ATOM 865 N N . TRP A 1 107 ? -15.145 16.627 -12.570 1.00 90.75 107 TRP A N 1
ATOM 866 C CA . TRP A 1 107 ? -16.560 16.325 -12.783 1.00 90.75 107 TRP A CA 1
ATOM 867 C C . TRP A 1 107 ? -16.804 14.832 -12.598 1.00 90.75 107 TRP A C 1
ATOM 869 O O . TRP A 1 107 ? -16.064 14.021 -13.151 1.00 90.75 107 TRP A O 1
ATOM 879 N N . GLU A 1 108 ? -17.833 14.445 -11.850 1.00 90.38 108 GLU A N 1
ATOM 880 C CA . GLU A 1 108 ? -18.259 13.044 -11.802 1.00 90.38 108 GLU A CA 1
ATOM 881 C C . GLU A 1 108 ? -18.999 12.693 -13.102 1.00 90.38 108 GLU A C 1
ATOM 883 O O . GLU A 1 108 ? -19.841 13.461 -13.564 1.00 90.38 108 GLU A O 1
ATOM 888 N N . LEU A 1 109 ? -18.662 11.559 -13.726 1.00 86.12 109 LEU A N 1
ATOM 889 C CA . LEU A 1 109 ? -19.293 11.145 -14.987 1.00 86.12 109 LEU A CA 1
ATOM 890 C C . LEU A 1 109 ? -20.623 10.408 -14.776 1.00 86.12 109 LEU A C 1
ATOM 892 O O . LEU A 1 109 ? -21.485 10.445 -15.650 1.00 86.12 109 LEU A O 1
ATOM 896 N N . LEU A 1 110 ? -20.778 9.727 -13.641 1.00 77.38 110 LEU A N 1
ATOM 897 C CA . LEU A 1 110 ? -21.968 8.966 -13.262 1.00 77.38 110 LEU A CA 1
ATOM 898 C C . LEU A 1 110 ? -22.162 9.104 -11.755 1.00 77.38 110 LEU A C 1
ATOM 900 O O . LEU A 1 110 ? -21.224 8.812 -11.018 1.00 77.38 110 LEU A O 1
ATOM 904 N N . GLU A 1 111 ? -23.357 9.490 -11.302 1.00 71.50 111 GLU A N 1
ATOM 905 C CA . GLU A 1 111 ? -23.661 9.603 -9.870 1.00 71.50 111 GLU A CA 1
ATOM 906 C C . GLU A 1 111 ? -23.336 8.293 -9.134 1.00 71.50 111 GLU A C 1
ATOM 908 O O . GLU A 1 111 ? -23.848 7.224 -9.477 1.00 71.50 111 GLU A O 1
ATOM 913 N N . ASN A 1 112 ? -22.473 8.374 -8.115 1.00 63.53 112 ASN A N 1
ATOM 914 C CA . ASN A 1 112 ? -21.994 7.240 -7.318 1.00 63.53 112 ASN A CA 1
ATOM 915 C C . ASN A 1 112 ? -21.215 6.182 -8.123 1.00 63.53 112 ASN A C 1
ATOM 917 O O . ASN A 1 112 ? -21.076 5.036 -7.680 1.00 63.53 112 ASN A O 1
ATOM 921 N N . GLY A 1 113 ? -20.689 6.537 -9.296 1.00 66.06 113 GLY A N 1
ATOM 922 C CA . GLY A 1 113 ? -19.905 5.642 -10.147 1.00 66.06 113 GLY A CA 1
ATOM 923 C C . GLY A 1 113 ? -18.442 5.524 -9.715 1.00 66.06 113 GLY A C 1
ATOM 924 O O . GLY A 1 113 ? -17.792 4.524 -10.016 1.00 66.06 113 GLY A O 1
ATOM 925 N N . GLY A 1 114 ? -17.920 6.518 -8.986 1.00 78.81 114 GLY A N 1
ATOM 926 C CA . GLY A 1 114 ? -16.499 6.588 -8.624 1.00 78.81 114 GLY A CA 1
ATOM 927 C C . GLY A 1 114 ? -15.575 6.913 -9.806 1.00 78.81 114 GLY A C 1
ATOM 928 O O . GLY A 1 114 ? -14.358 6.749 -9.693 1.00 78.81 114 GLY A O 1
ATOM 929 N N . ILE A 1 115 ? -16.153 7.359 -10.927 1.00 87.62 115 ILE A N 1
ATOM 930 C CA . ILE A 1 115 ? -15.451 7.722 -12.157 1.00 87.62 115 ILE A CA 1
ATOM 931 C C . ILE A 1 115 ? -15.571 9.231 -12.366 1.00 87.62 115 ILE A C 1
ATOM 933 O O . ILE A 1 115 ? -16.673 9.775 -12.461 1.00 87.62 115 ILE A O 1
ATOM 937 N N . PHE A 1 116 ? -14.427 9.893 -12.488 1.00 92.44 116 PHE A N 1
ATOM 938 C CA . PHE A 1 116 ? -14.318 11.339 -12.608 1.00 92.44 116 PHE A CA 1
ATOM 939 C C . PHE A 1 116 ? -13.572 11.720 -13.879 1.00 92.44 116 PHE A C 1
ATOM 941 O O . PHE A 1 116 ? -12.628 11.052 -14.289 1.00 92.44 116 PHE A O 1
ATOM 948 N N . ARG A 1 117 ? -13.965 12.832 -14.489 1.00 93.44 117 ARG 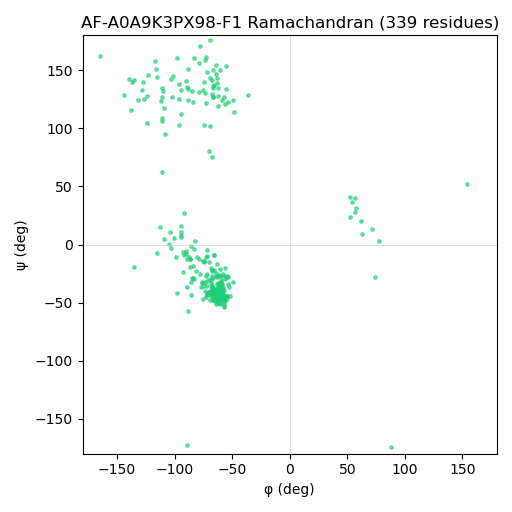A N 1
ATOM 949 C CA . ARG A 1 117 ? -13.216 13.498 -15.548 1.00 93.44 117 ARG A CA 1
ATOM 950 C C . ARG A 1 117 ? -12.506 14.710 -14.964 1.00 93.44 117 ARG A C 1
ATOM 952 O O . ARG A 1 117 ? -13.142 15.569 -14.360 1.00 93.44 117 ARG A O 1
ATOM 959 N N . VAL A 1 118 ? -11.199 14.785 -15.183 1.00 93.00 118 VAL A N 1
ATOM 960 C CA . VAL 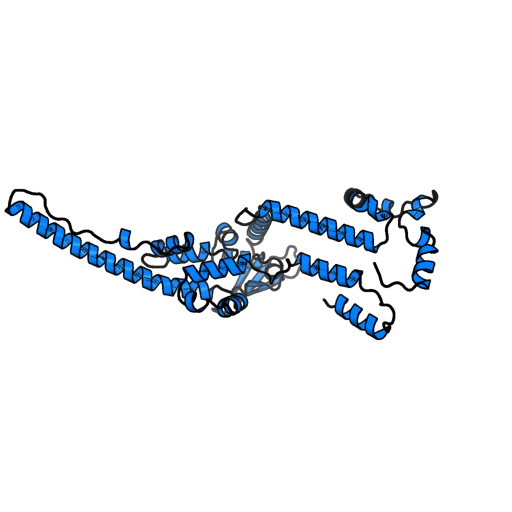A 1 118 ? -10.356 15.912 -14.778 1.00 93.00 118 VAL A CA 1
ATOM 961 C C . VAL A 1 118 ? -9.918 16.675 -16.018 1.00 93.00 118 VAL A C 1
ATOM 963 O O . VAL A 1 118 ? -9.208 16.124 -16.858 1.00 93.00 118 VAL A O 1
ATOM 966 N N . CYS A 1 119 ? -10.321 17.936 -16.128 1.00 90.75 119 CYS A N 1
ATOM 967 C CA . CYS A 1 119 ? -9.887 18.850 -17.178 1.00 90.75 119 CYS A CA 1
ATOM 968 C C . CYS A 1 119 ? -8.728 19.704 -16.664 1.00 90.75 119 CYS A C 1
ATOM 970 O O . CYS A 1 119 ? -8.821 20.352 -15.616 1.00 90.75 119 CYS A O 1
ATOM 972 N N . ARG A 1 120 ? -7.614 19.683 -17.398 1.00 89.38 120 ARG A N 1
ATOM 973 C CA . ARG A 1 120 ? -6.439 20.506 -17.110 1.00 89.38 120 ARG A CA 1
ATOM 974 C C . ARG A 1 120 ? -6.479 21.774 -17.949 1.00 89.38 120 ARG A C 1
ATOM 976 O O . ARG A 1 120 ? -6.711 21.702 -19.155 1.00 89.38 120 ARG A O 1
ATOM 983 N N . ASN A 1 121 ? -6.124 22.899 -17.338 1.00 76.69 121 ASN A N 1
ATOM 984 C CA . ASN A 1 121 ? -6.031 24.165 -18.057 1.00 76.69 121 ASN A CA 1
ATOM 985 C C . ASN A 1 121 ? -4.960 24.103 -19.146 1.00 76.69 121 ASN A C 1
ATOM 987 O O . ASN A 1 121 ? -3.840 23.625 -18.924 1.00 76.69 121 ASN A O 1
ATOM 991 N N . SER A 1 122 ? -5.318 24.610 -20.322 1.00 67.06 122 SER A N 1
ATOM 992 C CA . SER A 1 122 ? -4.400 24.731 -21.445 1.00 67.06 122 SER A CA 1
ATOM 993 C C . SER A 1 122 ? -3.306 25.754 -21.129 1.00 67.06 122 SER A C 1
ATOM 995 O O . SER A 1 122 ? -3.586 26.834 -20.607 1.00 67.06 122 SER A O 1
ATOM 997 N N . ARG A 1 123 ? -2.041 25.423 -21.420 1.00 62.78 123 ARG A N 1
ATOM 998 C CA . ARG A 1 123 ? -0.894 26.318 -21.162 1.00 62.78 123 ARG A CA 1
ATOM 999 C C . ARG A 1 123 ? -0.695 27.368 -22.264 1.00 62.78 123 ARG A C 1
ATOM 1001 O O . ARG A 1 123 ? 0.251 28.148 -22.187 1.00 62.78 123 ARG A O 1
ATOM 1008 N N . GLY A 1 124 ? -1.579 27.408 -23.262 1.00 59.16 124 GLY A N 1
ATOM 1009 C CA . GLY A 1 124 ? -1.577 28.392 -24.342 1.00 59.16 124 GLY A CA 1
ATOM 1010 C C . GLY A 1 124 ? -2.900 28.410 -25.109 1.00 59.16 124 GLY A C 1
ATOM 1011 O O . GLY A 1 124 ? -3.674 27.463 -25.062 1.00 59.16 124 GLY A O 1
ATOM 1012 N N . SER A 1 125 ? -3.161 29.485 -25.852 1.00 58.91 125 SER A N 1
ATOM 1013 C CA . SER A 1 125 ? -4.409 29.696 -26.607 1.00 58.91 125 SER A CA 1
ATOM 1014 C C . SER A 1 125 ? -4.641 28.719 -27.773 1.00 58.91 125 SER A C 1
ATOM 1016 O O . SER A 1 125 ? -5.718 28.720 -28.359 1.00 58.91 125 SER A O 1
ATOM 1018 N N . THR A 1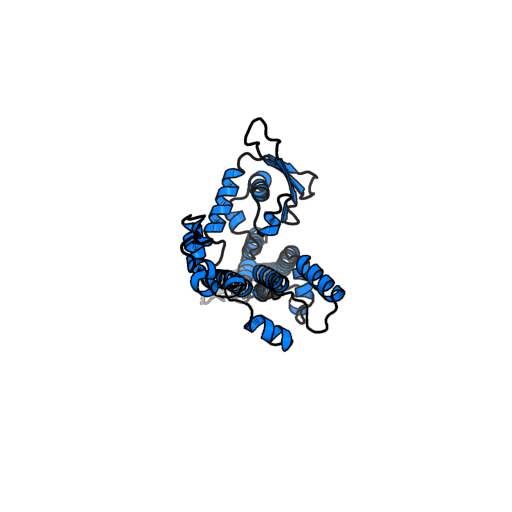 126 ? -3.649 27.896 -28.121 1.00 60.16 126 THR A N 1
ATOM 1019 C CA . THR A 1 126 ? -3.660 26.960 -29.261 1.00 60.16 126 THR A CA 1
ATOM 1020 C C . THR A 1 126 ? -3.596 25.484 -28.866 1.00 60.16 126 THR A C 1
ATOM 1022 O O . THR A 1 126 ? -3.743 24.628 -29.736 1.00 60.16 126 THR A O 1
ATOM 1025 N N . GLU A 1 127 ? -3.391 25.153 -27.586 1.00 59.03 127 GLU A N 1
ATOM 1026 C CA . GLU A 1 127 ? -3.373 23.755 -27.147 1.00 59.03 127 GLU A CA 1
ATOM 1027 C C . GLU A 1 127 ? -4.788 23.279 -26.777 1.00 59.03 127 GLU A C 1
ATOM 1029 O O . GLU A 1 127 ? -5.489 23.980 -26.038 1.00 59.03 127 GLU A O 1
ATOM 1034 N N . PRO A 1 128 ? -5.210 22.087 -27.243 1.00 61.41 128 PRO A N 1
ATOM 1035 C CA . PRO A 1 128 ? -6.495 21.522 -26.861 1.00 61.41 128 PRO A CA 1
ATOM 1036 C C . PRO A 1 128 ? -6.532 21.249 -25.355 1.00 61.41 128 PRO A C 1
ATOM 1038 O O . PRO A 1 128 ? -5.539 20.826 -24.753 1.00 61.41 128 PRO A O 1
ATOM 1041 N N . GLU A 1 129 ? -7.698 21.475 -24.756 1.00 68.94 129 GLU A N 1
ATOM 1042 C CA . GLU A 1 129 ? -7.960 21.147 -23.360 1.00 68.94 129 GLU A CA 1
ATOM 1043 C C . GLU A 1 129 ? -7.755 19.643 -23.140 1.00 68.94 129 GLU A C 1
ATOM 1045 O O . GLU A 1 129 ? -8.326 18.806 -23.843 1.00 68.94 129 GLU A O 1
ATOM 1050 N N . ARG A 1 130 ? -6.882 19.282 -22.194 1.00 83.31 130 ARG A N 1
ATOM 1051 C CA . ARG A 1 130 ? -6.564 17.876 -21.918 1.00 83.31 130 ARG A CA 1
ATOM 1052 C C . ARG A 1 130 ? -7.445 17.393 -20.780 1.00 83.31 130 ARG A C 1
ATOM 1054 O O . ARG A 1 130 ? -7.258 17.818 -19.639 1.00 83.31 130 ARG A O 1
ATOM 1061 N N . SER A 1 131 ? -8.363 16.485 -21.090 1.00 89.06 131 SER A N 1
ATOM 1062 C CA . SER A 1 131 ? -9.171 15.787 -20.094 1.00 89.06 131 SER A CA 1
ATOM 1063 C C . SER A 1 131 ? -8.668 14.365 -19.870 1.00 89.06 131 SER A C 1
ATOM 1065 O O . SER A 1 131 ? -8.312 13.694 -20.836 1.00 89.06 131 SER A O 1
ATOM 1067 N N . TYR A 1 132 ? -8.701 13.902 -18.625 1.00 92.38 132 TYR A N 1
ATOM 1068 C CA . TYR A 1 132 ? -8.364 12.530 -18.245 1.00 92.38 132 TYR A CA 1
ATOM 1069 C C . TYR A 1 132 ? -9.495 11.920 -17.425 1.00 92.38 132 TYR A C 1
ATOM 1071 O O . TYR A 1 132 ? -10.067 12.594 -16.565 1.00 92.38 132 TYR A O 1
ATOM 1079 N N . VAL A 1 133 ? -9.801 10.650 -17.668 1.00 92.38 133 VAL A N 1
ATOM 1080 C CA . VAL A 1 133 ? -10.724 9.864 -16.847 1.00 92.38 133 VAL A CA 1
ATOM 1081 C C . VAL A 1 133 ? -9.964 9.168 -15.721 1.00 92.38 133 VAL A C 1
ATOM 1083 O O . VAL A 1 133 ? -8.877 8.612 -15.894 1.00 92.38 133 VAL A O 1
ATOM 1086 N N . LEU A 1 134 ? -10.554 9.242 -14.539 1.00 90.62 134 LEU A N 1
ATOM 1087 C CA . LEU A 1 134 ? -10.034 8.798 -13.263 1.00 90.62 134 LEU A CA 1
ATOM 1088 C C . LEU A 1 134 ? -11.036 7.823 -12.649 1.00 90.62 134 LEU A C 1
ATOM 1090 O O . LEU A 1 134 ? -12.205 8.171 -12.508 1.00 90.62 134 LEU A O 1
ATOM 1094 N N . ASN A 1 135 ? -10.594 6.638 -12.243 1.00 83.31 135 ASN A N 1
ATOM 1095 C CA . ASN A 1 135 ? -11.401 5.705 -11.463 1.00 83.31 135 ASN A CA 1
ATOM 1096 C C . ASN A 1 135 ? -10.821 5.615 -10.049 1.00 83.31 135 ASN A C 1
ATOM 1098 O O . ASN A 1 135 ? -9.747 5.056 -9.830 1.00 83.31 135 ASN A O 1
ATOM 1102 N N . ILE A 1 136 ? -11.539 6.177 -9.079 1.00 81.56 136 ILE A N 1
ATOM 1103 C CA . ILE A 1 136 ? -11.090 6.243 -7.683 1.00 81.56 136 ILE A CA 1
ATOM 1104 C C . ILE A 1 136 ? -11.179 4.882 -6.995 1.00 81.56 136 ILE A C 1
ATOM 1106 O O . ILE A 1 136 ? -10.348 4.574 -6.141 1.00 81.56 136 ILE A O 1
ATOM 1110 N N . ARG A 1 137 ? -12.153 4.047 -7.378 1.00 71.31 137 ARG A N 1
ATOM 1111 C CA . ARG A 1 137 ? -12.336 2.708 -6.796 1.00 71.31 137 ARG A CA 1
ATOM 1112 C C . ARG A 1 137 ? -11.196 1.776 -7.179 1.00 71.31 137 ARG A C 1
ATOM 1114 O O . ARG A 1 137 ? -10.709 1.026 -6.340 1.00 71.31 137 ARG A O 1
ATOM 1121 N N . GLU A 1 138 ? -10.763 1.858 -8.430 1.00 71.19 138 GLU A N 1
ATOM 1122 C CA . GLU A 1 138 ? -9.663 1.049 -8.962 1.00 71.19 138 GLU A CA 1
ATOM 1123 C C . GLU A 1 138 ? -8.291 1.716 -8.796 1.00 71.19 138 GLU A C 1
ATOM 1125 O O . GLU A 1 138 ? -7.275 1.077 -9.047 1.00 71.19 138 GLU A O 1
ATOM 1130 N N . GLN A 1 139 ? -8.247 2.980 -8.356 1.00 75.94 139 GLN A N 1
ATOM 1131 C CA . GLN A 1 139 ? -7.026 3.792 -8.257 1.00 75.94 139 GLN A CA 1
ATOM 1132 C C . GLN A 1 139 ? -6.283 3.913 -9.597 1.00 75.94 139 GLN A C 1
ATOM 1134 O O . GLN A 1 139 ? -5.054 3.874 -9.662 1.00 75.94 139 GLN A O 1
ATOM 1139 N N . THR A 1 140 ? -7.038 4.067 -10.686 1.00 80.62 140 THR A N 1
ATOM 1140 C CA . THR A 1 140 ? -6.501 4.156 -12.046 1.00 80.62 140 THR A CA 1
ATOM 1141 C C . THR A 1 140 ? -6.793 5.514 -12.672 1.00 80.62 140 THR A C 1
ATOM 1143 O O . THR A 1 140 ? -7.770 6.192 -12.352 1.00 80.62 140 THR A O 1
ATOM 1146 N N . CYS A 1 141 ? -5.911 5.941 -13.572 1.00 89.00 141 CYS A N 1
ATOM 1147 C CA . CYS A 1 141 ? -6.065 7.163 -14.351 1.00 89.00 141 CYS A CA 1
ATOM 1148 C C . CYS A 1 141 ? -5.612 6.921 -15.790 1.00 89.00 141 CYS A C 1
ATOM 1150 O O . CYS A 1 141 ? -4.587 6.279 -16.017 1.00 89.00 141 CYS A O 1
ATOM 1152 N N . GLU A 1 142 ? -6.294 7.507 -16.770 1.00 91.44 142 GLU A N 1
ATOM 1153 C CA . GLU A 1 142 ? -5.886 7.449 -18.182 1.00 91.44 142 GLU A CA 1
ATOM 1154 C C . GLU A 1 142 ? -4.462 7.972 -18.433 1.00 91.44 142 GLU A C 1
ATOM 1156 O O . GLU A 1 142 ? -3.838 7.635 -19.433 1.00 91.44 142 GLU A O 1
ATOM 1161 N N . CYS A 1 143 ? -3.901 8.774 -17.521 1.00 87.81 143 CYS A N 1
ATOM 1162 C CA . CYS A 1 143 ? -2.516 9.222 -17.640 1.00 87.81 143 CYS A CA 1
ATOM 1163 C C . CYS A 1 143 ? -1.458 8.128 -17.379 1.00 87.81 143 CYS A C 1
ATOM 1165 O O . CYS A 1 143 ? -0.275 8.419 -17.558 1.00 87.81 143 CYS A O 1
ATOM 1167 N N . GLY A 1 144 ? -1.842 6.945 -16.878 1.00 80.38 144 GLY A N 1
ATOM 1168 C CA . GLY A 1 144 ? -0.958 5.815 -16.529 1.00 80.38 144 GLY A CA 1
ATOM 1169 C C . GLY A 1 144 ? -0.136 5.999 -15.245 1.00 80.38 144 GLY A C 1
ATOM 1170 O O . GLY A 1 144 ? 0.143 5.052 -14.520 1.00 80.38 144 GLY A O 1
ATOM 1171 N N . LYS A 1 145 ? 0.177 7.247 -14.877 1.00 85.06 145 LYS A N 1
ATOM 1172 C CA . LYS A 1 145 ? 1.111 7.557 -13.780 1.00 85.06 145 LYS A CA 1
ATOM 1173 C C . LYS A 1 145 ? 0.668 7.101 -12.393 1.00 85.06 145 LYS A C 1
ATOM 1175 O O . LYS A 1 145 ? 1.522 7.008 -11.516 1.00 85.06 145 LYS A O 1
ATOM 1180 N N . TRP A 1 146 ? -0.634 6.937 -12.148 1.00 80.25 146 TRP A N 1
ATOM 1181 C CA . TRP A 1 146 ? -1.093 6.445 -10.844 1.00 80.25 146 TRP A CA 1
ATOM 1182 C C . TRP A 1 146 ? -0.772 4.954 -10.725 1.00 80.25 146 TRP A C 1
ATOM 1184 O O . TRP A 1 146 ? -0.190 4.525 -9.734 1.00 80.25 146 TRP A O 1
ATOM 1194 N N . GLN A 1 147 ? -1.058 4.203 -11.784 1.00 77.81 147 GLN A N 1
ATOM 1195 C CA . GLN A 1 147 ? -0.811 2.772 -11.875 1.00 77.81 147 GLN A CA 1
ATOM 1196 C C . GLN A 1 147 ? 0.689 2.470 -11.853 1.00 77.81 147 GLN A C 1
ATOM 1198 O O . GLN A 1 147 ? 1.133 1.650 -11.059 1.00 77.81 147 GLN A O 1
ATOM 1203 N N . ASP A 1 148 ? 1.471 3.193 -12.656 1.00 69.00 148 ASP A N 1
ATOM 1204 C CA . ASP A 1 148 ? 2.899 2.914 -12.834 1.00 69.00 148 ASP A CA 1
ATOM 1205 C C . ASP A 1 148 ? 3.723 3.191 -11.574 1.00 69.00 148 ASP A C 1
ATOM 1207 O O . ASP A 1 148 ? 4.707 2.512 -11.292 1.00 69.00 148 ASP A O 1
ATOM 1211 N N . HIS A 1 149 ? 3.373 4.251 -10.841 1.00 73.00 149 HIS A N 1
ATOM 1212 C CA . HIS A 1 149 ? 4.157 4.708 -9.693 1.00 73.00 149 HIS A CA 1
ATOM 1213 C C . HIS A 1 149 ? 3.528 4.313 -8.349 1.00 73.00 149 HIS A C 1
ATOM 1215 O O . HIS A 1 149 ? 4.078 4.665 -7.308 1.00 73.00 149 HIS A O 1
ATOM 1221 N N . GLU A 1 150 ? 2.353 3.677 -8.366 1.00 70.25 150 GLU A N 1
ATOM 1222 C CA . GLU A 1 150 ? 1.542 3.325 -7.190 1.00 70.25 150 GLU A CA 1
ATOM 1223 C C . GLU A 1 150 ? 1.237 4.491 -6.229 1.00 70.25 150 GLU A C 1
ATOM 1225 O O . GLU A 1 150 ? 0.943 4.308 -5.047 1.00 70.25 150 GLU A O 1
ATOM 1230 N N . VAL A 1 151 ? 1.279 5.722 -6.737 1.00 77.75 151 VAL A N 1
ATOM 1231 C CA . VAL A 1 151 ? 1.041 6.952 -5.974 1.00 77.75 151 VAL A CA 1
ATOM 1232 C C . VAL A 1 151 ? 0.134 7.885 -6.771 1.00 77.75 151 VAL A C 1
ATOM 1234 O O . VAL A 1 151 ? 0.317 8.003 -7.988 1.00 77.75 151 VAL A O 1
ATOM 1237 N N . PRO A 1 152 ? -0.803 8.601 -6.117 1.00 85.56 152 PRO A N 1
ATOM 1238 C CA . PRO A 1 152 ? -1.770 9.453 -6.800 1.00 85.56 152 PRO A CA 1
ATOM 1239 C C . PRO A 1 152 ? -1.124 10.389 -7.826 1.00 85.56 152 PRO A C 1
ATOM 1241 O O . PRO A 1 152 ? -0.204 11.161 -7.521 1.00 85.56 152 PRO A O 1
ATOM 1244 N N . CYS A 1 153 ? -1.594 10.317 -9.073 1.00 90.75 153 CYS A N 1
ATOM 1245 C CA . CYS A 1 153 ? -1.181 11.241 -10.124 1.00 90.75 153 CYS A CA 1
ATOM 1246 C C . CYS A 1 153 ? -1.729 12.658 -9.860 1.00 90.75 153 CYS A C 1
ATOM 1248 O O . CYS A 1 153 ? -2.469 12.895 -8.909 1.00 90.75 153 CYS A O 1
ATOM 1250 N N . ILE A 1 154 ? -1.369 13.634 -10.698 1.00 92.69 154 ILE A N 1
ATOM 1251 C CA . ILE A 1 154 ? -1.847 15.015 -10.515 1.00 92.69 154 ILE A CA 1
ATOM 1252 C C . ILE A 1 154 ? -3.380 15.130 -10.600 1.00 92.69 154 ILE A C 1
ATOM 1254 O O . ILE A 1 154 ? -3.962 15.928 -9.874 1.00 92.69 154 ILE A O 1
ATOM 1258 N N . ASP A 1 155 ? -4.032 14.304 -11.422 1.00 92.69 155 ASP A N 1
ATOM 1259 C CA . ASP A 1 155 ? -5.494 14.304 -11.584 1.00 92.69 155 ASP A CA 1
ATOM 1260 C C . ASP A 1 155 ? -6.189 13.679 -10.369 1.00 92.69 155 ASP A C 1
ATOM 1262 O O . ASP A 1 155 ? -7.178 14.204 -9.867 1.00 92.69 155 ASP A O 1
ATOM 1266 N N . ALA A 1 156 ? -5.604 12.605 -9.835 1.00 90.25 156 ALA A N 1
ATOM 1267 C CA . ALA A 1 156 ? -6.020 11.991 -8.580 1.00 90.25 156 ALA A CA 1
ATOM 1268 C C . ALA A 1 156 ? -5.951 12.973 -7.412 1.00 90.25 156 ALA A C 1
ATOM 1270 O O . ALA A 1 156 ? -6.877 13.090 -6.614 1.00 90.25 156 ALA A O 1
ATOM 1271 N N . ILE A 1 157 ? -4.850 13.719 -7.337 1.00 91.88 157 ILE A N 1
ATOM 1272 C CA . ILE A 1 157 ? -4.661 14.744 -6.316 1.00 91.88 157 ILE A CA 1
ATOM 1273 C C . ILE A 1 157 ? -5.686 15.873 -6.485 1.00 91.88 157 ILE A C 1
ATOM 1275 O O . ILE A 1 157 ? -6.217 16.343 -5.481 1.00 91.88 157 ILE A O 1
ATOM 1279 N N . ALA A 1 158 ? -6.013 16.270 -7.720 1.00 93.50 158 ALA A N 1
ATOM 1280 C CA . ALA A 1 158 ? -7.066 17.250 -7.981 1.00 93.50 158 ALA A CA 1
ATOM 1281 C C . ALA A 1 158 ? -8.421 16.781 -7.430 1.00 93.50 158 ALA A C 1
ATOM 1283 O O . ALA A 1 158 ? -9.083 17.539 -6.724 1.00 93.50 158 ALA A O 1
ATOM 1284 N N . TYR A 1 159 ? -8.790 15.518 -7.669 1.00 91.75 159 TYR A N 1
ATOM 1285 C CA . TYR A 1 159 ? -9.990 14.914 -7.086 1.00 91.75 159 TYR A CA 1
ATOM 1286 C C . TYR A 1 159 ? -9.980 14.983 -5.551 1.00 91.75 159 TYR A C 1
ATOM 1288 O O . TYR A 1 159 ? -10.902 15.547 -4.959 1.00 91.75 159 TYR A O 1
ATOM 1296 N N . TYR A 1 160 ? -8.921 14.485 -4.903 1.00 87.88 160 TYR A N 1
ATOM 1297 C CA . TYR A 1 160 ? -8.831 14.479 -3.438 1.00 87.88 160 TYR A CA 1
ATOM 1298 C C . TYR A 1 160 ? -8.889 15.890 -2.848 1.00 87.88 160 TYR A C 1
ATOM 1300 O O . TYR A 1 160 ? -9.487 16.106 -1.796 1.00 87.88 160 TYR A O 1
ATOM 1308 N N . LYS A 1 161 ? -8.291 16.865 -3.537 1.00 91.12 161 LYS A N 1
ATOM 1309 C CA . LYS A 1 161 ? -8.273 18.270 -3.128 1.00 91.12 161 LYS A CA 1
ATOM 1310 C C . LYS A 1 161 ? -9.629 18.955 -3.291 1.00 91.12 161 LYS A C 1
ATOM 1312 O O . LYS A 1 161 ? -10.021 19.718 -2.415 1.00 91.12 161 LYS A O 1
ATOM 1317 N N . MET A 1 162 ? -10.319 18.734 -4.408 1.00 90.44 162 MET A N 1
ATOM 1318 C CA . MET A 1 162 ? -11.490 19.532 -4.801 1.00 90.44 162 MET A CA 1
ATOM 1319 C C . MET A 1 162 ? -12.816 18.876 -4.428 1.00 90.44 162 MET A C 1
ATOM 1321 O O . MET A 1 162 ? -13.722 19.562 -3.958 1.00 90.44 162 MET A O 1
ATOM 1325 N N . ILE A 1 163 ? -12.923 17.560 -4.620 1.00 87.88 163 ILE A N 1
ATOM 1326 C CA . ILE A 1 163 ? -14.150 16.800 -4.370 1.00 87.88 163 ILE A CA 1
ATOM 1327 C C . ILE A 1 163 ? -14.182 16.333 -2.917 1.00 87.88 163 ILE A C 1
ATOM 1329 O O . ILE A 1 163 ? -15.077 16.714 -2.167 1.00 87.88 163 ILE A O 1
ATOM 1333 N N . GLU A 1 164 ? -13.165 15.582 -2.486 1.00 81.75 164 GLU A N 1
ATOM 1334 C CA . GLU A 1 164 ? -13.106 15.075 -1.106 1.00 81.75 164 GLU A CA 1
ATOM 1335 C C . GLU A 1 164 ? -12.602 16.106 -0.088 1.00 81.75 164 GLU A C 1
ATOM 1337 O O . GLU A 1 164 ? -12.710 15.877 1.116 1.00 81.75 164 GLU A O 1
ATOM 1342 N N . LYS A 1 165 ? -12.066 17.245 -0.551 1.00 85.88 165 LYS A N 1
ATOM 1343 C CA . LYS A 1 165 ? -11.561 18.345 0.294 1.00 85.88 165 LYS A CA 1
ATOM 1344 C C . LYS A 1 165 ? -10.526 17.891 1.331 1.00 85.88 165 LYS A C 1
ATOM 1346 O O . LYS A 1 165 ? -10.484 18.394 2.453 1.00 85.88 165 LYS A O 1
ATOM 1351 N N . GLN A 1 166 ? -9.685 16.937 0.946 1.00 83.62 166 GLN A N 1
ATOM 1352 C CA . GLN A 1 166 ? -8.623 16.402 1.790 1.00 83.62 166 GLN A CA 1
ATOM 1353 C C . GLN A 1 166 ? -7.416 17.339 1.841 1.00 83.62 166 GLN A C 1
ATOM 1355 O O . GLN A 1 166 ? -7.321 18.311 1.096 1.00 83.62 166 GLN A O 1
ATOM 1360 N N . THR A 1 167 ? -6.463 17.041 2.724 1.00 86.06 167 THR A N 1
ATOM 1361 C CA . THR A 1 167 ? -5.184 17.759 2.804 1.00 86.06 167 THR A CA 1
ATOM 1362 C C . THR A 1 167 ? -4.076 17.004 2.071 1.00 86.06 167 THR A C 1
ATOM 1364 O O . THR A 1 167 ? -4.147 15.793 1.867 1.00 86.06 167 THR A O 1
ATOM 1367 N N . LEU A 1 168 ? -2.991 17.696 1.715 1.00 83.25 168 LEU A N 1
ATOM 1368 C CA . LEU A 1 168 ? -1.802 17.028 1.179 1.00 83.25 168 LEU A CA 1
ATOM 1369 C C . LEU A 1 168 ? -1.236 15.996 2.169 1.00 83.25 168 LEU A C 1
ATOM 1371 O O . LEU A 1 168 ? -0.819 14.917 1.757 1.00 83.25 168 LEU A O 1
ATOM 1375 N N . GLN A 1 169 ? -1.266 16.307 3.469 1.00 79.81 169 GLN A N 1
ATOM 1376 C CA . GLN A 1 169 ? -0.801 15.400 4.516 1.00 79.81 169 GLN A CA 1
ATOM 1377 C C . GLN A 1 169 ? -1.629 14.108 4.540 1.00 79.81 169 GLN A C 1
ATOM 1379 O O . GLN A 1 169 ? -1.052 13.030 4.575 1.00 79.81 169 GLN A O 1
ATOM 1384 N N . TYR A 1 170 ? -2.956 14.205 4.381 1.00 75.00 170 TYR A N 1
ATOM 1385 C CA . TYR A 1 170 ? -3.825 13.039 4.200 1.00 75.00 170 TYR A CA 1
ATOM 1386 C C . TYR A 1 170 ? -3.357 12.173 3.022 1.00 75.00 170 TYR A C 1
ATOM 1388 O O . TYR A 1 170 ? -3.198 10.971 3.174 1.00 75.00 170 TYR A O 1
ATOM 1396 N N . ILE A 1 171 ? -3.052 12.759 1.862 1.00 74.44 171 ILE A N 1
ATOM 1397 C CA . ILE A 1 171 ? -2.591 11.990 0.691 1.00 74.44 171 ILE A CA 1
ATOM 1398 C C . ILE A 1 171 ? -1.231 11.321 0.941 1.00 74.44 171 ILE A C 1
ATOM 1400 O O . ILE A 1 171 ? -1.022 10.182 0.527 1.00 74.44 171 ILE A O 1
ATOM 1404 N N . ILE A 1 172 ? -0.318 12.017 1.624 1.00 73.06 172 ILE A N 1
ATOM 1405 C CA . ILE A 1 172 ? 1.000 11.487 1.994 1.00 73.06 172 ILE A CA 1
ATOM 1406 C C . ILE A 1 172 ? 0.856 10.326 2.977 1.00 73.06 172 ILE A C 1
ATOM 1408 O O . ILE A 1 172 ? 1.541 9.322 2.820 1.00 73.06 172 ILE A O 1
ATOM 1412 N N . ASP A 1 173 ? -0.044 10.421 3.948 1.00 65.44 173 ASP A N 1
ATOM 1413 C CA . ASP A 1 173 ? -0.235 9.380 4.961 1.00 65.44 173 ASP A CA 1
ATOM 1414 C C . ASP A 1 173 ? -1.048 8.189 4.423 1.00 65.44 173 ASP A C 1
ATOM 1416 O O . ASP A 1 173 ? -0.854 7.053 4.857 1.00 65.44 173 ASP A O 1
ATOM 1420 N N . ASN A 1 174 ? -1.892 8.417 3.409 1.00 58.16 174 ASN A N 1
ATOM 1421 C CA . ASN A 1 174 ? -2.844 7.439 2.868 1.00 58.16 174 ASN A CA 1
ATOM 1422 C C . ASN A 1 174 ? -2.357 6.635 1.666 1.00 58.16 174 ASN A C 1
ATOM 1424 O O . ASN A 1 174 ? -3.155 5.964 1.004 1.00 58.16 174 ASN A O 1
ATOM 1428 N N . HIS A 1 175 ? -1.052 6.622 1.402 1.00 53.22 175 HIS A N 1
ATOM 1429 C CA . HIS A 1 175 ? -0.469 5.603 0.535 1.00 53.22 175 HIS A CA 1
ATOM 1430 C C . HIS A 1 175 ? -0.512 4.239 1.261 1.00 53.22 175 HIS A C 1
ATOM 1432 O O . HIS A 1 175 ? 0.440 3.798 1.889 1.00 53.22 175 HIS A O 1
ATOM 1438 N N . ARG A 1 176 ? -1.678 3.578 1.227 1.00 53.56 176 ARG A N 1
ATOM 1439 C CA . ARG A 1 176 ? -1.890 2.190 1.685 1.00 53.56 176 ARG A CA 1
ATOM 1440 C C . ARG A 1 176 ? -1.408 1.886 3.121 1.00 53.56 176 ARG A C 1
ATOM 1442 O O . ARG A 1 176 ? -0.866 0.810 3.366 1.00 53.56 176 ARG A O 1
ATOM 1449 N N . THR A 1 177 ? -1.605 2.775 4.095 1.00 57.44 177 THR A N 1
ATOM 1450 C CA . THR A 1 177 ? -1.211 2.478 5.484 1.00 57.44 177 THR A CA 1
ATOM 1451 C C . THR A 1 177 ? -2.378 1.909 6.294 1.00 57.44 177 THR A C 1
ATOM 1453 O O . THR A 1 177 ? -3.493 2.436 6.300 1.00 57.44 177 THR A O 1
ATOM 1456 N N . ALA A 1 178 ? -2.115 0.822 7.025 1.00 61.41 178 ALA A N 1
ATOM 1457 C CA . ALA A 1 178 ? -3.031 0.284 8.034 1.00 61.41 178 ALA A CA 1
ATOM 1458 C C . ALA A 1 178 ? -3.434 1.355 9.071 1.00 61.41 178 ALA A C 1
ATOM 1460 O O . ALA A 1 178 ? -4.537 1.314 9.613 1.00 61.41 178 ALA A O 1
ATOM 1461 N N . ASP A 1 179 ? -2.569 2.347 9.291 1.00 67.06 179 ASP A N 1
ATOM 1462 C CA . ASP A 1 179 ? -2.755 3.430 10.253 1.00 67.06 179 ASP A CA 1
ATOM 1463 C C . ASP A 1 179 ? -3.954 4.328 9.931 1.00 67.06 179 ASP A C 1
ATOM 1465 O O . ASP A 1 179 ? -4.644 4.770 10.852 1.00 67.06 179 ASP A O 1
ATOM 1469 N N . TYR A 1 180 ? -4.272 4.550 8.649 1.00 71.94 180 TYR A N 1
ATOM 1470 C CA . TYR A 1 180 ? -5.474 5.299 8.275 1.00 71.94 180 TYR A CA 1
ATOM 1471 C C . TYR A 1 180 ? -6.754 4.562 8.672 1.00 71.94 180 TYR A C 1
ATOM 1473 O O . TYR A 1 180 ? -7.641 5.147 9.294 1.00 71.94 180 TYR A O 1
ATOM 1481 N N . VAL A 1 181 ? -6.839 3.265 8.354 1.00 76.06 181 VAL A N 1
ATOM 1482 C CA . VAL A 1 181 ? -8.011 2.443 8.691 1.00 76.06 181 VAL A CA 1
ATOM 1483 C C . VAL A 1 181 ? -8.179 2.366 10.207 1.00 76.06 181 VAL A C 1
ATOM 1485 O O . VAL A 1 181 ? -9.289 2.507 10.714 1.00 76.06 181 VAL A O 1
ATOM 1488 N N . ILE A 1 182 ? -7.073 2.242 10.942 1.00 82.44 182 ILE A N 1
ATOM 1489 C CA . ILE A 1 182 ? -7.069 2.254 12.406 1.00 82.44 182 ILE A CA 1
ATOM 1490 C C . ILE A 1 182 ? -7.551 3.604 12.963 1.00 82.44 182 ILE A C 1
ATOM 1492 O O . ILE A 1 182 ? -8.362 3.630 13.887 1.00 82.44 182 ILE A O 1
ATOM 1496 N N . ASN A 1 183 ? -7.096 4.730 12.408 1.00 79.94 183 ASN A N 1
ATOM 1497 C CA . ASN A 1 183 ? -7.543 6.057 12.845 1.00 79.94 183 ASN A CA 1
ATOM 1498 C C . ASN A 1 183 ? -9.022 6.311 12.497 1.00 79.94 183 ASN A C 1
ATOM 1500 O O . ASN A 1 183 ? -9.733 6.943 13.277 1.00 79.94 183 ASN A O 1
ATOM 1504 N N . HIS A 1 184 ? -9.505 5.794 11.365 1.00 82.44 184 HIS A N 1
ATOM 1505 C CA . HIS A 1 184 ? -10.923 5.833 11.006 1.00 82.44 184 HIS A CA 1
ATOM 1506 C C . HIS A 1 184 ? -11.774 5.028 11.999 1.00 82.44 184 HIS A C 1
ATOM 1508 O O . HIS A 1 184 ? -12.758 5.550 12.516 1.00 82.44 184 HIS A O 1
ATOM 1514 N N . ILE A 1 185 ? -11.347 3.808 12.349 1.00 86.94 185 ILE A N 1
ATOM 1515 C CA . ILE A 1 185 ? -11.986 2.994 13.396 1.00 86.94 185 ILE A CA 1
ATOM 1516 C C . ILE A 1 185 ? -12.021 3.756 14.729 1.00 86.94 185 ILE A C 1
ATOM 1518 O O . ILE A 1 185 ? -13.057 3.789 15.387 1.00 86.94 185 ILE A O 1
ATOM 1522 N N . ALA A 1 186 ? -10.917 4.410 15.109 1.00 86.44 186 ALA A N 1
ATOM 1523 C CA . ALA A 1 186 ? -10.838 5.178 16.352 1.00 86.44 186 ALA A CA 1
ATOM 1524 C C . ALA A 1 186 ? -11.866 6.318 16.422 1.00 86.44 186 ALA A C 1
ATOM 1526 O O . ALA A 1 186 ? -12.360 6.628 17.504 1.00 86.44 186 ALA A O 1
ATOM 1527 N N . LYS A 1 187 ? -12.153 6.948 15.277 1.00 86.56 187 LYS A N 1
ATOM 1528 C CA . LYS A 1 187 ? -13.028 8.117 15.179 1.00 86.56 187 LYS A CA 1
ATOM 1529 C C . LYS A 1 187 ? -14.506 7.745 15.055 1.00 86.56 187 LYS A C 1
ATOM 1531 O O . LYS A 1 187 ? -15.338 8.385 15.687 1.00 86.56 187 LYS A O 1
ATOM 1536 N N . GLU A 1 188 ? -14.825 6.756 14.226 1.00 89.00 188 GLU A N 1
ATOM 1537 C CA . GLU A 1 188 ? -16.211 6.469 13.835 1.00 89.00 188 GLU A CA 1
ATOM 1538 C C . GLU A 1 188 ? -16.889 5.419 14.727 1.00 89.00 188 GLU A C 1
ATOM 1540 O O . GLU A 1 188 ? -18.116 5.376 14.803 1.00 89.00 188 GLU A O 1
ATOM 1545 N N . PHE A 1 189 ? -16.131 4.542 15.398 1.00 89.44 189 PHE A N 1
ATOM 1546 C CA . PHE A 1 189 ? -16.729 3.474 16.206 1.00 89.44 189 PHE A CA 1
ATOM 1547 C C . PHE A 1 189 ? -16.964 3.942 17.649 1.00 89.44 189 PHE A C 1
ATOM 1549 O O . PHE A 1 189 ? -16.115 4.596 18.258 1.00 89.44 189 PHE A O 1
ATOM 1556 N N . GLU A 1 190 ? -18.093 3.547 18.245 1.00 87.44 190 GLU A N 1
ATOM 1557 C CA . GLU A 1 190 ? -18.328 3.728 19.685 1.00 87.44 190 GLU A CA 1
ATOM 1558 C C . GLU A 1 190 ? -17.277 2.919 20.461 1.00 87.44 190 GLU A C 1
ATOM 1560 O O . GLU A 1 190 ? -17.077 1.739 20.175 1.00 87.44 190 GLU A O 1
ATOM 1565 N N . TYR A 1 191 ? -16.569 3.543 21.409 1.00 86.12 191 TYR A N 1
ATOM 1566 C CA . TYR A 1 191 ? -15.375 2.963 22.054 1.00 86.12 191 TYR A CA 1
ATOM 1567 C C . TYR A 1 191 ? -14.263 2.557 21.061 1.00 86.12 191 TYR A C 1
ATOM 1569 O O . TYR A 1 191 ? -13.456 1.668 21.336 1.00 86.12 191 TYR A O 1
ATOM 1577 N N . GLY A 1 192 ? -14.185 3.227 19.904 1.00 85.69 192 GLY A N 1
ATOM 1578 C CA . GLY A 1 192 ? -13.231 2.921 18.835 1.00 85.69 192 GLY A CA 1
ATOM 1579 C C . GLY A 1 192 ? -11.761 2.989 19.257 1.00 85.69 192 GLY A C 1
ATOM 1580 O O . GLY A 1 192 ? -10.925 2.289 18.687 1.00 85.69 192 GLY A O 1
ATOM 1581 N N . LEU A 1 193 ? -11.429 3.776 20.286 1.00 87.62 193 LEU A N 1
ATOM 1582 C CA . LEU A 1 193 ? -10.058 3.901 20.787 1.00 87.62 193 LEU A CA 1
ATOM 1583 C C . LEU A 1 193 ? -9.503 2.572 21.324 1.00 87.62 193 LEU A C 1
ATOM 1585 O O . LEU A 1 193 ? -8.340 2.262 21.081 1.00 87.62 193 LEU A O 1
ATOM 1589 N N . ASP A 1 194 ? -10.329 1.765 21.997 1.00 88.62 194 ASP A N 1
ATOM 1590 C CA . ASP A 1 194 ? -9.897 0.502 22.614 1.00 88.62 194 ASP A CA 1
ATOM 1591 C C . ASP A 1 194 ? -9.426 -0.503 21.562 1.00 88.62 194 ASP A C 1
ATOM 1593 O O . ASP A 1 194 ? -8.401 -1.169 21.716 1.00 88.62 194 ASP A O 1
ATOM 1597 N N . ILE A 1 195 ? -10.167 -0.590 20.456 1.00 90.12 195 ILE A N 1
ATOM 1598 C CA . ILE A 1 195 ? -9.800 -1.450 19.337 1.00 90.12 195 ILE A CA 1
ATOM 1599 C C . ILE A 1 195 ? -8.678 -0.840 18.497 1.00 90.12 195 ILE A C 1
ATOM 1601 O O . ILE A 1 195 ? -7.798 -1.567 18.048 1.00 90.12 195 ILE A O 1
ATOM 1605 N N . ALA A 1 196 ? -8.652 0.481 18.317 1.00 87.62 196 ALA A N 1
ATOM 1606 C CA . ALA A 1 196 ? -7.590 1.133 17.566 1.00 87.62 196 ALA A CA 1
ATOM 1607 C C . ALA A 1 196 ? -6.221 0.930 18.231 1.00 87.62 196 ALA A C 1
ATOM 1609 O O . ALA A 1 196 ? -5.259 0.595 17.542 1.00 87.62 196 ALA A O 1
ATOM 1610 N N . SER A 1 197 ? -6.137 1.060 19.558 1.00 87.50 197 SER A N 1
ATOM 1611 C CA . SER A 1 197 ? -4.917 0.764 20.317 1.00 87.50 197 SER A CA 1
ATOM 1612 C C . SER A 1 197 ? -4.517 -0.708 20.186 1.00 87.50 197 SER A C 1
ATOM 1614 O O . SER A 1 197 ? -3.370 -0.994 19.848 1.00 87.50 197 SER A O 1
ATOM 1616 N N . ALA A 1 198 ? -5.474 -1.635 20.313 1.00 89.88 198 ALA A N 1
ATOM 1617 C CA . ALA A 1 198 ? -5.230 -3.068 20.123 1.00 89.88 198 ALA A CA 1
ATOM 1618 C C . ALA A 1 198 ? -4.687 -3.405 18.717 1.00 89.88 198 ALA A C 1
ATOM 1620 O O . ALA A 1 198 ? -3.782 -4.227 18.563 1.00 89.88 198 ALA A O 1
ATOM 1621 N N . LEU A 1 199 ? -5.193 -2.735 17.674 1.00 88.56 199 LEU A N 1
ATOM 1622 C CA . LEU A 1 199 ? -4.714 -2.898 16.298 1.00 88.56 199 LEU A CA 1
ATOM 1623 C C . LEU A 1 199 ? -3.326 -2.281 16.075 1.00 88.56 199 LEU A C 1
ATOM 1625 O O . LEU A 1 199 ? -2.531 -2.863 15.336 1.00 88.56 199 LEU A O 1
ATOM 1629 N N . LYS A 1 200 ? -3.004 -1.147 16.715 1.00 84.81 200 LYS A N 1
ATOM 1630 C CA . LYS A 1 200 ? -1.654 -0.547 16.656 1.00 84.81 200 LYS A CA 1
ATOM 1631 C C . LYS A 1 200 ? -0.614 -1.438 17.326 1.00 84.81 200 LYS A C 1
ATOM 1633 O O . LYS A 1 200 ? 0.451 -1.667 16.757 1.00 84.81 200 LYS A O 1
ATOM 1638 N N . GLU A 1 201 ? -0.941 -1.954 18.506 1.00 85.38 201 GLU A N 1
ATOM 1639 C CA . GLU A 1 201 ? -0.062 -2.810 19.309 1.00 85.38 201 GLU A CA 1
ATOM 1640 C C . GLU A 1 201 ? -0.027 -4.263 18.815 1.00 85.38 201 GLU A C 1
ATOM 1642 O O . GLU A 1 201 ? 0.855 -5.029 19.205 1.00 85.38 201 GLU A O 1
ATOM 1647 N N . LEU A 1 202 ? -0.955 -4.646 17.927 1.00 83.88 202 LEU A N 1
ATOM 1648 C CA . LEU A 1 202 ? -1.147 -6.014 17.439 1.00 83.88 202 LEU A CA 1
ATOM 1649 C C . LEU A 1 202 ? -1.420 -7.034 18.559 1.00 83.88 202 LEU A C 1
ATOM 1651 O O . LEU A 1 202 ? -1.057 -8.216 18.445 1.00 83.88 202 LEU A O 1
ATOM 1655 N N . GLN A 1 203 ? -2.068 -6.579 19.629 1.00 87.56 203 GLN A N 1
ATOM 1656 C CA . GLN A 1 203 ? -2.413 -7.365 20.809 1.00 87.56 203 GLN A CA 1
ATOM 1657 C C . GLN A 1 203 ? -3.846 -7.051 21.246 1.00 87.56 203 GLN A C 1
ATOM 1659 O O . GLN A 1 203 ? -4.262 -5.895 21.179 1.00 87.56 203 GLN A O 1
ATOM 1664 N N . PRO A 1 204 ? -4.628 -8.056 21.673 1.00 87.25 204 PRO A N 1
ATOM 1665 C CA . PRO A 1 204 ? -5.966 -7.816 22.193 1.00 87.25 204 PRO A CA 1
ATOM 1666 C C . PRO A 1 204 ? -5.896 -6.978 23.474 1.00 87.25 204 PRO A C 1
ATOM 1668 O O . PRO A 1 204 ? -4.965 -7.109 24.267 1.00 87.25 204 PRO A O 1
ATOM 1671 N N . ALA A 1 205 ? -6.900 -6.129 23.685 1.00 86.00 205 ALA A N 1
ATOM 1672 C CA . ALA A 1 205 ? -6.969 -5.293 24.874 1.00 86.00 205 ALA A CA 1
ATOM 1673 C C . ALA A 1 205 ? -7.173 -6.154 26.129 1.00 86.00 205 ALA A C 1
ATOM 1675 O O . ALA A 1 205 ? -8.004 -7.069 26.140 1.00 86.00 205 ALA A O 1
ATOM 1676 N N . ASP A 1 206 ? -6.445 -5.835 27.198 1.00 84.19 206 ASP A N 1
ATOM 1677 C CA . ASP A 1 206 ? -6.609 -6.505 28.484 1.00 84.19 206 ASP A CA 1
ATOM 1678 C C . ASP A 1 206 ? -7.899 -6.045 29.175 1.00 84.19 206 ASP A C 1
ATOM 1680 O O . ASP A 1 206 ? -7.984 -4.968 29.771 1.00 84.19 206 ASP A O 1
ATOM 1684 N N . LYS A 1 207 ? -8.921 -6.901 29.106 1.00 82.19 207 LYS A N 1
ATOM 1685 C CA . LYS A 1 207 ? -10.232 -6.647 29.710 1.00 82.19 207 LYS A CA 1
ATOM 1686 C C . LYS A 1 207 ? -10.200 -6.661 31.239 1.00 82.19 207 LYS A C 1
ATOM 1688 O O . LYS A 1 207 ? -11.114 -6.106 31.845 1.00 82.19 207 LYS A O 1
ATOM 1693 N N . THR A 1 208 ? -9.192 -7.270 31.869 1.00 80.44 208 THR A N 1
ATOM 1694 C CA . THR A 1 208 ? -9.117 -7.356 33.340 1.00 80.44 208 THR A CA 1
ATOM 1695 C C . THR A 1 208 ? -8.850 -5.993 33.973 1.00 80.44 208 THR A C 1
ATOM 1697 O O . THR A 1 208 ? -9.351 -5.696 35.055 1.00 80.44 208 THR A O 1
ATOM 1700 N N . SER A 1 209 ? -8.156 -5.107 33.252 1.00 79.88 209 SER A N 1
ATOM 1701 C CA . SER A 1 209 ? -7.944 -3.716 33.659 1.00 79.88 209 SER A CA 1
ATOM 1702 C C . SER A 1 209 ? -9.255 -2.929 33.798 1.00 79.88 209 SER A C 1
ATOM 1704 O O . SER A 1 209 ? -9.322 -1.964 34.560 1.00 79.88 209 SER A O 1
ATOM 1706 N N . TRP A 1 210 ? -10.308 -3.330 33.081 1.00 82.88 210 TRP A N 1
ATOM 1707 C CA . TRP A 1 210 ? -11.598 -2.635 33.084 1.00 82.88 210 TRP A CA 1
ATOM 1708 C C . TRP A 1 210 ? -12.571 -3.180 34.130 1.00 82.88 210 TRP A C 1
ATOM 1710 O O . TRP A 1 210 ? -13.631 -2.587 34.329 1.00 82.88 210 TRP A O 1
ATOM 1720 N N . GLU A 1 211 ? -12.239 -4.301 34.772 1.00 85.75 211 GLU A N 1
ATOM 1721 C CA . GLU A 1 211 ? -13.127 -4.978 35.708 1.00 85.75 211 GLU A CA 1
ATOM 1722 C C . GLU A 1 211 ? -13.245 -4.182 37.023 1.00 85.75 211 GLU A C 1
ATOM 1724 O O . GLU A 1 211 ? -12.238 -3.921 37.697 1.00 85.75 211 GLU A O 1
ATOM 1729 N N . PRO A 1 212 ? -14.462 -3.767 37.420 1.00 87.19 212 PRO A N 1
ATOM 1730 C CA . PRO A 1 212 ? -14.652 -3.045 38.666 1.00 87.19 212 PRO A CA 1
ATOM 1731 C C . PRO A 1 212 ? -14.474 -3.978 39.866 1.00 87.19 212 PRO A C 1
ATOM 1733 O O . PRO A 1 212 ? -14.817 -5.157 39.825 1.00 87.19 212 PRO A O 1
ATOM 1736 N N . LYS A 1 213 ? -13.987 -3.429 40.981 1.00 86.75 213 LYS A N 1
ATOM 1737 C CA . LYS A 1 213 ? -13.828 -4.161 42.246 1.00 86.75 213 LYS A CA 1
ATOM 1738 C C . LYS A 1 213 ? -14.818 -3.639 43.274 1.00 86.75 213 LYS A C 1
ATOM 1740 O O . LYS A 1 213 ? -14.854 -2.436 43.538 1.00 86.75 213 LYS A O 1
ATOM 1745 N N . LEU A 1 214 ? -15.591 -4.546 43.868 1.00 84.69 214 LEU A N 1
ATOM 1746 C CA . LEU A 1 214 ? -16.506 -4.199 44.949 1.00 84.69 214 LEU A CA 1
ATOM 1747 C C . LEU A 1 214 ? -15.697 -3.778 46.180 1.00 84.69 214 LEU A C 1
ATOM 1749 O O . LEU A 1 214 ? -14.793 -4.488 46.623 1.00 84.69 214 LEU A O 1
ATOM 1753 N N . LYS A 1 215 ? -16.017 -2.598 46.707 1.00 85.56 215 LYS A N 1
ATOM 1754 C CA . LYS A 1 215 ? -15.403 -2.053 47.916 1.00 85.56 215 LYS A CA 1
ATOM 1755 C C . LYS A 1 215 ? -16.348 -2.247 49.093 1.00 85.56 215 LYS A C 1
ATOM 1757 O O . LYS A 1 215 ? -17.560 -2.133 48.936 1.00 85.56 215 LYS A O 1
ATOM 1762 N N . TYR A 1 216 ? -15.769 -2.500 50.258 1.00 81.69 216 TYR A N 1
ATOM 1763 C CA . TYR A 1 216 ? -16.483 -2.555 51.527 1.00 81.69 216 TYR A CA 1
ATOM 1764 C C . TYR A 1 216 ? -15.989 -1.431 52.427 1.00 81.69 216 TYR A C 1
ATOM 1766 O O . TYR A 1 216 ? -14.801 -1.102 52.417 1.00 81.69 216 TYR A O 1
ATOM 1774 N N . SER A 1 217 ? -16.904 -0.860 53.202 1.00 78.81 217 SER A N 1
ATOM 1775 C CA . SER A 1 217 ? -16.583 0.166 54.183 1.00 78.81 217 SER A CA 1
ATOM 1776 C C . SER A 1 217 ? -15.714 -0.402 55.307 1.00 78.81 217 SER A C 1
ATOM 1778 O O . SER A 1 217 ? -15.966 -1.490 55.837 1.00 78.81 217 SER A O 1
ATOM 1780 N N . THR A 1 218 ? -14.701 0.372 55.690 1.00 83.94 218 THR A N 1
ATOM 1781 C CA . THR A 1 218 ? -13.853 0.125 56.862 1.00 83.94 218 THR A CA 1
ATOM 1782 C C . THR A 1 218 ? -14.344 0.872 58.104 1.00 83.94 218 THR A C 1
ATOM 1784 O O . THR A 1 218 ? -13.647 0.872 59.116 1.00 83.94 218 THR A O 1
ATOM 1787 N N . ALA A 1 219 ? -15.505 1.535 58.041 1.00 76.12 219 ALA A N 1
ATOM 1788 C CA . ALA A 1 219 ? -16.043 2.311 59.149 1.00 76.12 219 ALA A CA 1
ATOM 1789 C C . ALA A 1 219 ? -16.448 1.411 60.328 1.00 76.12 219 ALA A C 1
ATOM 1791 O O . ALA A 1 219 ? -16.970 0.304 60.154 1.00 76.12 219 ALA A O 1
ATOM 1792 N N . THR A 1 220 ? -16.188 1.903 61.539 1.00 75.06 220 THR A N 1
ATOM 1793 C CA . THR A 1 220 ? -16.517 1.218 62.799 1.00 75.06 220 THR A CA 1
ATOM 1794 C C . THR A 1 220 ? -17.956 1.492 63.240 1.00 75.06 220 THR A C 1
ATOM 1796 O O . THR A 1 220 ? -18.556 0.648 63.900 1.00 75.06 220 THR A O 1
ATOM 1799 N N . ASP A 1 221 ? -18.500 2.656 62.869 1.00 84.25 221 ASP A N 1
ATOM 1800 C CA . ASP A 1 221 ? -19.883 3.054 63.141 1.00 84.25 221 ASP A CA 1
ATOM 1801 C C . ASP A 1 221 ? -20.867 2.288 62.243 1.00 84.25 221 ASP A C 1
ATOM 1803 O O . ASP A 1 221 ? -20.662 2.188 61.031 1.00 84.25 221 ASP A O 1
ATOM 1807 N N . ALA A 1 222 ? -21.915 1.712 62.839 1.00 79.31 222 ALA A N 1
ATOM 1808 C CA . ALA A 1 222 ? -22.807 0.776 62.155 1.00 79.31 222 ALA A CA 1
ATOM 1809 C C . ALA A 1 222 ? -23.672 1.456 61.081 1.00 79.31 222 ALA A C 1
ATOM 1811 O O . ALA A 1 222 ? -23.782 0.932 59.969 1.00 79.31 222 ALA A O 1
ATOM 1812 N N . ASP A 1 223 ? -24.215 2.636 61.384 1.00 81.81 223 ASP A N 1
ATOM 1813 C CA . ASP A 1 223 ? -25.090 3.376 60.472 1.00 81.81 223 ASP A CA 1
ATOM 1814 C C . ASP A 1 223 ? -24.289 3.944 59.292 1.00 81.81 223 ASP A C 1
ATOM 1816 O O . ASP A 1 223 ? -24.701 3.833 58.131 1.00 81.81 223 ASP A O 1
ATOM 1820 N N . GLN A 1 224 ? -23.091 4.475 59.562 1.00 77.25 224 GLN A N 1
ATOM 1821 C CA . GLN A 1 224 ? -22.184 4.954 58.521 1.00 77.25 224 GLN A CA 1
ATOM 1822 C C . GLN A 1 224 ? -21.680 3.813 57.627 1.00 77.25 224 GLN A C 1
ATOM 1824 O O . GLN A 1 224 ? -21.676 3.940 56.399 1.00 77.25 224 GLN A O 1
ATOM 1829 N N . LYS A 1 225 ? -21.313 2.668 58.214 1.00 83.38 225 LYS A N 1
ATOM 1830 C CA . LYS A 1 225 ? -20.867 1.485 57.468 1.00 83.38 225 LYS A CA 1
ATOM 1831 C C . LYS A 1 225 ? -21.952 0.964 56.530 1.00 83.38 225 LYS A C 1
ATOM 1833 O O . LYS A 1 225 ? -21.655 0.568 55.401 1.00 83.38 225 LYS A O 1
ATOM 1838 N N . GLU A 1 226 ? -23.206 0.952 56.973 1.00 84.94 226 GLU A N 1
ATOM 1839 C CA . GLU A 1 226 ? -24.317 0.493 56.147 1.00 84.94 226 GLU A CA 1
ATOM 1840 C C . GLU A 1 226 ? -24.637 1.473 55.009 1.00 84.94 226 GLU A C 1
ATOM 1842 O O . GLU A 1 226 ? -24.821 1.042 53.865 1.00 84.94 226 GLU A O 1
ATOM 1847 N N . ALA A 1 227 ? -24.623 2.781 55.277 1.00 82.50 227 ALA A N 1
ATOM 1848 C CA . ALA A 1 227 ? -24.793 3.803 54.246 1.00 82.50 227 ALA A CA 1
ATOM 1849 C C . ALA A 1 227 ? -23.686 3.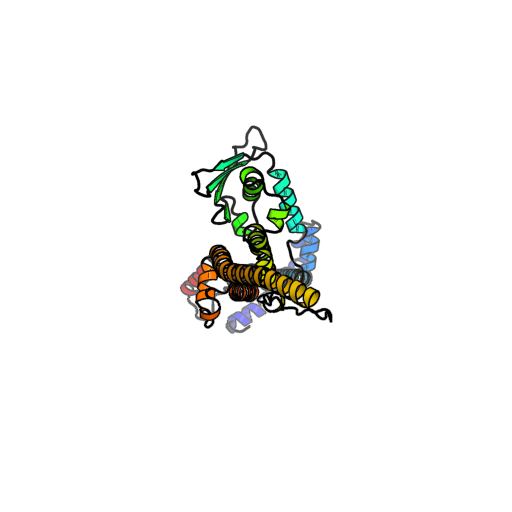738 53.174 1.00 82.50 227 ALA A C 1
ATOM 1851 O O . ALA A 1 227 ? -23.986 3.721 51.976 1.00 82.50 227 ALA A O 1
ATOM 1852 N N . GLU A 1 228 ? -22.420 3.625 53.585 1.00 85.94 228 GLU A N 1
ATOM 1853 C CA . GLU A 1 228 ? -21.268 3.509 52.681 1.00 85.94 228 GLU A CA 1
ATOM 1854 C C . GLU A 1 228 ? -21.313 2.209 51.863 1.00 85.94 228 GLU A C 1
ATOM 1856 O O . GLU A 1 228 ? -21.116 2.232 50.649 1.00 85.94 228 GLU A O 1
ATOM 1861 N N . ASN A 1 229 ? -21.660 1.070 52.474 1.00 86.69 229 ASN A N 1
ATOM 1862 C CA . ASN A 1 229 ? -21.807 -0.195 51.745 1.00 86.69 229 ASN A CA 1
ATOM 1863 C C . ASN A 1 229 ? -22.931 -0.143 50.699 1.00 86.69 229 ASN A C 1
ATOM 1865 O O . ASN A 1 229 ? -22.770 -0.686 49.601 1.00 86.69 229 ASN A O 1
ATOM 1869 N N . ARG A 1 230 ? -24.053 0.533 50.989 1.00 87.56 230 ARG A N 1
ATOM 1870 C CA . ARG A 1 230 ? -25.121 0.755 49.997 1.00 87.56 230 ARG A CA 1
ATOM 1871 C C . ARG A 1 230 ? -24.626 1.618 48.837 1.00 87.56 230 ARG A C 1
ATOM 1873 O O . ARG A 1 230 ? -24.856 1.257 47.684 1.00 87.56 230 ARG A O 1
ATOM 1880 N N . GLN A 1 231 ? -23.894 2.698 49.119 1.00 85.12 231 GLN A N 1
ATOM 1881 C CA . GLN A 1 231 ? -23.281 3.536 48.082 1.00 85.12 231 GLN A CA 1
ATOM 1882 C C . GLN A 1 231 ? -22.274 2.752 47.229 1.00 85.12 231 GLN A C 1
ATOM 1884 O O . GLN A 1 231 ? -22.327 2.822 46.001 1.00 85.12 231 GLN A O 1
ATOM 1889 N N . HIS A 1 232 ? -21.397 1.960 47.853 1.00 87.19 232 HIS A N 1
ATOM 1890 C CA . HIS A 1 232 ? -20.435 1.112 47.148 1.00 87.19 232 HIS A CA 1
ATOM 1891 C C . HIS A 1 232 ? -21.119 0.054 46.282 1.00 87.19 232 HIS A C 1
ATOM 1893 O O . HIS A 1 232 ? -20.677 -0.182 45.160 1.00 87.19 232 HIS A O 1
ATOM 1899 N N . THR A 1 233 ? -22.221 -0.529 46.757 1.00 88.56 233 THR A N 1
ATOM 1900 C CA . THR A 1 233 ? -23.016 -1.496 45.987 1.00 88.56 233 THR A CA 1
ATOM 1901 C C . THR A 1 233 ? -23.650 -0.837 44.762 1.00 88.56 233 THR A C 1
ATOM 1903 O O . THR A 1 233 ? -23.523 -1.355 43.653 1.00 88.56 233 THR A O 1
ATOM 1906 N N . MET A 1 234 ? -24.279 0.332 44.930 1.00 88.38 234 MET A N 1
ATOM 1907 C CA . MET A 1 234 ? -24.886 1.079 43.820 1.00 88.38 234 MET A CA 1
ATOM 1908 C C . MET A 1 234 ? -23.839 1.533 42.791 1.00 88.38 234 MET A C 1
ATOM 1910 O O . MET A 1 234 ? -24.035 1.354 41.587 1.00 88.38 234 MET A O 1
ATOM 1914 N N . MET A 1 235 ? -22.695 2.063 43.242 1.00 87.44 235 MET A N 1
ATOM 1915 C CA . MET A 1 235 ? -21.581 2.419 42.354 1.00 87.44 235 MET A CA 1
ATOM 1916 C C . MET A 1 235 ? -21.029 1.201 41.616 1.00 87.44 235 MET A C 1
ATOM 1918 O O . MET A 1 235 ? -20.793 1.281 40.412 1.00 87.44 235 MET A O 1
ATOM 1922 N N . TYR A 1 236 ? -20.843 0.077 42.311 1.00 90.19 236 TYR A N 1
ATOM 1923 C CA . TYR A 1 236 ? -20.339 -1.152 41.709 1.00 90.19 236 TYR A CA 1
ATOM 1924 C C . TYR A 1 236 ? -21.277 -1.669 40.616 1.00 90.19 236 TYR A C 1
ATOM 1926 O O . TYR A 1 236 ? -20.810 -1.969 39.524 1.00 90.19 236 TYR A O 1
ATOM 1934 N N . GLN A 1 237 ? -22.592 -1.694 40.855 1.00 89.44 237 GLN A N 1
ATOM 1935 C CA . GLN A 1 237 ? -23.575 -2.087 39.838 1.00 89.44 237 GLN A CA 1
ATOM 1936 C C . GLN A 1 237 ? -23.518 -1.182 38.600 1.00 89.44 237 GLN A C 1
ATOM 1938 O O . GLN A 1 237 ? -23.500 -1.675 37.472 1.00 89.44 237 GLN A O 1
ATOM 1943 N N . SER A 1 238 ? -23.426 0.138 38.788 1.00 90.38 238 SER A N 1
ATOM 1944 C CA . SER A 1 238 ? -23.285 1.073 37.667 1.00 90.38 238 SER A CA 1
ATOM 1945 C C . SER A 1 238 ? -21.986 0.851 36.887 1.00 90.38 238 SER A C 1
ATOM 1947 O O . SER A 1 238 ? -21.997 0.888 35.656 1.00 90.38 238 SER A O 1
ATOM 1949 N N . GLN A 1 239 ? -20.869 0.628 37.583 1.00 88.81 239 GLN A N 1
ATOM 1950 C CA . GLN A 1 239 ? -19.574 0.355 36.957 1.00 88.81 239 GLN A CA 1
ATOM 1951 C C . GLN A 1 239 ? -19.565 -0.996 36.238 1.00 88.81 239 GLN A C 1
ATOM 1953 O O . GLN A 1 239 ? -19.004 -1.097 35.151 1.00 88.81 239 GLN A O 1
ATOM 1958 N N . LEU A 1 240 ? -20.224 -2.011 36.801 1.00 90.38 240 LEU A N 1
ATOM 1959 C CA . LEU A 1 240 ? -20.363 -3.333 36.198 1.00 90.38 240 LEU A CA 1
ATOM 1960 C C . LEU A 1 240 ? -21.155 -3.257 34.891 1.00 90.38 240 LEU A C 1
ATOM 1962 O O . LEU A 1 240 ? -20.714 -3.799 33.883 1.00 90.38 240 LEU A O 1
ATOM 1966 N N . ASN A 1 241 ? -22.261 -2.511 34.870 1.00 90.38 241 ASN A N 1
ATOM 1967 C CA . ASN A 1 241 ? -23.035 -2.290 33.647 1.00 90.38 241 ASN A CA 1
ATOM 1968 C C . ASN A 1 241 ? -22.212 -1.562 32.570 1.00 90.38 241 ASN A C 1
ATOM 1970 O O . ASN A 1 241 ? -22.250 -1.941 31.399 1.00 90.38 241 ASN A O 1
ATOM 1974 N N . ALA A 1 242 ? -21.428 -0.549 32.953 1.00 88.81 242 ALA A N 1
ATOM 1975 C CA . ALA A 1 242 ? -20.532 0.147 32.028 1.00 88.81 242 ALA A CA 1
ATOM 1976 C C . ALA A 1 242 ? -19.409 -0.767 31.500 1.00 88.81 242 ALA A C 1
ATOM 1978 O O . ALA A 1 242 ? -19.081 -0.713 30.313 1.00 88.81 242 ALA A O 1
ATOM 1979 N N . TYR A 1 243 ? -18.850 -1.628 32.356 1.00 90.88 243 TYR A N 1
ATOM 1980 C CA . TYR A 1 243 ? -17.859 -2.640 31.985 1.00 90.88 243 TYR A CA 1
ATOM 1981 C C . TYR A 1 243 ? -18.423 -3.653 30.984 1.00 90.88 243 TYR A C 1
ATOM 1983 O O . TYR A 1 243 ? -17.803 -3.886 29.944 1.00 90.88 243 TYR A O 1
ATOM 1991 N N . ILE A 1 244 ? -19.610 -4.206 31.260 1.00 89.88 244 ILE A N 1
ATOM 1992 C CA . ILE A 1 244 ? -20.301 -5.144 30.365 1.00 89.88 244 ILE A CA 1
ATOM 1993 C C . ILE A 1 244 ? -20.505 -4.482 29.001 1.00 89.88 244 ILE A C 1
ATOM 1995 O O . ILE A 1 244 ? -20.038 -5.017 27.996 1.00 89.88 244 ILE A O 1
ATOM 1999 N N . LYS A 1 245 ? -21.069 -3.264 28.975 1.00 92.69 245 LYS A N 1
ATOM 2000 C CA . LYS A 1 245 ? -21.283 -2.511 27.732 1.00 92.69 245 LYS A CA 1
ATOM 2001 C C . LYS A 1 245 ? -19.978 -2.297 26.958 1.00 92.69 245 LYS A C 1
ATOM 2003 O O . LYS A 1 245 ? -19.931 -2.541 25.756 1.00 92.69 245 LYS A O 1
ATOM 2008 N N . ARG A 1 246 ? -18.899 -1.866 27.621 1.00 91.75 246 ARG A N 1
ATOM 2009 C CA . ARG A 1 246 ? -17.590 -1.663 26.972 1.00 91.75 246 ARG A CA 1
ATOM 2010 C C . ARG A 1 246 ? -17.032 -2.971 26.399 1.00 91.75 246 ARG A C 1
ATOM 2012 O O . ARG A 1 246 ? -16.519 -2.975 25.283 1.00 91.75 246 ARG A O 1
ATOM 2019 N N . SER A 1 247 ? -17.159 -4.083 27.128 1.00 90.12 247 SER A N 1
ATOM 2020 C CA . SER A 1 247 ? -16.697 -5.406 26.685 1.00 90.12 247 SER A CA 1
ATOM 2021 C C . SER A 1 247 ? -17.481 -5.924 25.474 1.00 90.12 247 SER A C 1
ATOM 2023 O O . SER A 1 247 ? -16.868 -6.455 24.545 1.00 90.12 247 SER A O 1
ATOM 2025 N N . GLU A 1 248 ? -18.802 -5.734 25.460 1.00 91.69 248 GLU A N 1
ATOM 2026 C CA . GLU A 1 248 ? -19.683 -6.069 24.332 1.00 91.69 248 GLU A CA 1
ATOM 2027 C C . GLU A 1 248 ? -19.393 -5.203 23.101 1.00 91.69 248 GLU A C 1
ATOM 2029 O O . GLU A 1 248 ? -19.323 -5.705 21.979 1.00 91.69 248 GLU A O 1
ATOM 2034 N N . MET A 1 249 ? -19.166 -3.900 23.293 1.00 91.38 249 MET A N 1
ATOM 2035 C CA . MET A 1 249 ? -18.790 -3.012 22.191 1.00 91.38 249 MET A CA 1
ATOM 2036 C C . MET A 1 249 ? -17.423 -3.379 21.617 1.00 91.38 249 MET A C 1
ATOM 2038 O O . MET A 1 249 ? -17.259 -3.386 20.399 1.00 91.38 249 MET A O 1
ATOM 2042 N N . TYR A 1 250 ? -16.455 -3.757 22.457 1.00 91.75 250 TYR A N 1
ATOM 2043 C CA . TYR A 1 250 ? -15.152 -4.223 21.986 1.00 91.75 250 TYR A CA 1
ATOM 2044 C C . TYR A 1 250 ? -15.280 -5.470 21.098 1.00 91.75 250 TYR A C 1
ATOM 2046 O O . TYR A 1 250 ? -14.707 -5.505 20.010 1.00 91.75 250 TYR A O 1
ATOM 2054 N N . THR A 1 251 ? -16.066 -6.475 21.506 1.00 90.44 251 THR A N 1
ATOM 2055 C CA . THR A 1 251 ? -16.274 -7.685 20.690 1.00 90.44 251 THR A CA 1
ATOM 2056 C C . THR A 1 251 ? -17.034 -7.392 19.398 1.00 90.44 251 THR A C 1
ATOM 2058 O O . THR A 1 251 ? -16.647 -7.897 18.346 1.00 90.44 251 THR A O 1
ATOM 2061 N N . ALA A 1 252 ? -18.055 -6.532 19.434 1.00 92.56 252 ALA A N 1
ATOM 2062 C CA . ALA A 1 252 ? -18.769 -6.102 18.232 1.00 92.56 252 ALA A CA 1
ATOM 2063 C C . ALA A 1 252 ? -17.856 -5.333 17.260 1.00 92.56 252 ALA A C 1
ATOM 2065 O O . ALA A 1 252 ? -17.906 -5.537 16.043 1.00 92.56 252 ALA A O 1
ATOM 2066 N N . ASN A 1 253 ? -16.988 -4.472 17.790 1.00 93.12 253 ASN A N 1
ATOM 2067 C CA . ASN A 1 253 ? -16.050 -3.692 16.996 1.00 93.12 253 ASN A CA 1
ATOM 2068 C C . ASN A 1 253 ? -14.964 -4.559 16.352 1.00 93.12 253 ASN A C 1
ATOM 2070 O O . ASN A 1 253 ? -14.541 -4.220 15.250 1.00 93.12 253 ASN A O 1
ATOM 2074 N N . LEU A 1 254 ? -14.550 -5.681 16.960 1.00 92.06 254 LEU A N 1
ATOM 2075 C CA . LEU A 1 254 ? -13.606 -6.619 16.332 1.00 92.06 254 LEU A CA 1
ATOM 2076 C C . LEU A 1 254 ? -14.135 -7.133 14.988 1.00 92.06 254 LEU A C 1
ATOM 2078 O O . LEU A 1 254 ? -13.418 -7.102 13.988 1.00 92.06 254 LEU A O 1
ATOM 2082 N N . VAL A 1 255 ? -15.412 -7.519 14.940 1.00 91.50 255 VAL A N 1
ATOM 2083 C CA . VAL A 1 255 ? -16.058 -8.006 13.712 1.00 91.50 255 VAL A CA 1
ATOM 2084 C C . VAL A 1 255 ? -16.141 -6.897 12.660 1.00 91.50 255 VAL A C 1
ATOM 2086 O O . VAL A 1 255 ? -15.790 -7.111 11.499 1.00 91.50 255 VAL A O 1
ATOM 2089 N N . LYS A 1 256 ? -16.549 -5.686 13.064 1.00 92.38 256 LYS A N 1
ATOM 2090 C CA . LYS A 1 256 ? -16.620 -4.524 12.161 1.00 92.38 256 LYS A CA 1
ATOM 2091 C C . LYS A 1 256 ? -15.246 -4.140 11.610 1.00 92.38 256 LYS A C 1
ATOM 2093 O O . LYS A 1 256 ? -15.115 -3.866 10.420 1.00 92.38 256 LYS A O 1
ATOM 2098 N N . ALA A 1 257 ? -14.222 -4.135 12.461 1.00 92.00 257 ALA A N 1
ATOM 2099 C CA . ALA A 1 257 ? -12.852 -3.829 12.071 1.00 92.00 257 ALA A CA 1
ATOM 2100 C C . ALA A 1 257 ? -12.305 -4.876 11.097 1.00 92.00 257 ALA A C 1
ATOM 2102 O O . ALA A 1 257 ? -11.660 -4.506 10.120 1.00 92.00 257 ALA A O 1
ATOM 2103 N N . TYR A 1 258 ? -12.602 -6.161 11.322 1.00 92.44 258 TYR A N 1
ATOM 2104 C CA . TYR A 1 258 ? -12.215 -7.231 10.404 1.00 92.44 258 TYR A CA 1
ATOM 2105 C C . TYR A 1 258 ? -12.844 -7.014 9.028 1.00 92.44 258 TYR A C 1
ATOM 2107 O O . TYR A 1 258 ? -12.127 -6.997 8.032 1.00 92.44 258 TYR A O 1
ATOM 2115 N N . ALA A 1 259 ? -14.158 -6.776 8.977 1.00 90.81 259 ALA A N 1
ATOM 2116 C CA . ALA A 1 259 ? -14.869 -6.537 7.725 1.00 90.81 259 ALA A CA 1
ATOM 2117 C C . ALA A 1 259 ? -14.301 -5.328 6.965 1.00 90.81 259 ALA A C 1
ATOM 2119 O O . ALA A 1 259 ?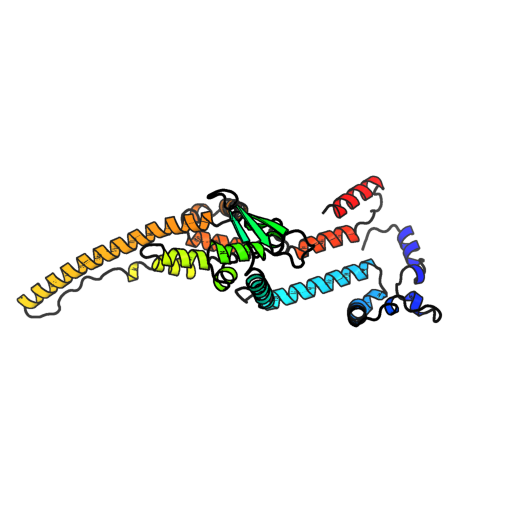 -14.029 -5.433 5.771 1.00 90.81 259 ALA A O 1
ATOM 2120 N N . LEU A 1 260 ? -14.045 -4.217 7.664 1.00 89.19 260 LEU A N 1
ATOM 2121 C CA . LEU A 1 260 ? -13.477 -3.009 7.063 1.00 89.19 260 LEU A CA 1
ATOM 2122 C C . LEU A 1 260 ? -12.057 -3.243 6.526 1.00 89.19 260 LEU A C 1
ATOM 2124 O O . LEU A 1 260 ? -11.740 -2.839 5.409 1.00 89.19 260 LEU A O 1
ATOM 2128 N N . LEU A 1 261 ? -11.193 -3.901 7.303 1.00 87.94 261 LEU A N 1
ATOM 2129 C CA . LEU A 1 261 ? -9.834 -4.239 6.872 1.00 87.94 261 LEU A CA 1
ATOM 2130 C C . LEU A 1 261 ? -9.852 -5.184 5.669 1.00 87.94 261 LEU A C 1
ATOM 2132 O O . LEU A 1 261 ? -9.100 -4.983 4.716 1.00 87.94 261 LEU A O 1
ATOM 2136 N N . TRP A 1 262 ? -10.732 -6.184 5.696 1.00 88.62 262 TRP A N 1
ATOM 2137 C CA . TRP A 1 262 ? -10.910 -7.122 4.599 1.00 88.62 262 TRP A CA 1
ATOM 2138 C C . TRP A 1 262 ? -11.398 -6.414 3.337 1.00 88.62 262 TRP A C 1
ATOM 2140 O O . TRP A 1 262 ? -10.806 -6.594 2.279 1.00 88.62 262 TRP A O 1
ATOM 2150 N N . GLU A 1 263 ? -12.414 -5.553 3.427 1.00 83.50 263 GLU A N 1
ATOM 2151 C CA . GLU A 1 263 ? -12.947 -4.790 2.293 1.00 83.50 263 GLU A CA 1
ATOM 2152 C C . GLU A 1 263 ? -11.852 -3.991 1.578 1.00 83.50 263 GLU A C 1
ATOM 2154 O O . GLU A 1 263 ? -11.755 -4.048 0.352 1.00 83.50 263 GLU A O 1
ATOM 2159 N N . ARG A 1 264 ? -10.979 -3.331 2.350 1.00 77.19 264 ARG A N 1
ATOM 2160 C CA . ARG A 1 264 ? -9.866 -2.514 1.842 1.00 77.19 264 ARG A CA 1
ATOM 2161 C C . ARG A 1 264 ? -8.733 -3.322 1.203 1.00 77.19 264 ARG A C 1
ATOM 2163 O O . ARG A 1 264 ? -7.903 -2.735 0.511 1.00 77.19 264 ARG A O 1
ATOM 2170 N N . CYS A 1 265 ? -8.676 -4.636 1.412 1.00 77.12 265 CYS A N 1
ATOM 2171 C CA . CYS A 1 265 ? -7.685 -5.490 0.761 1.00 77.12 265 CYS A CA 1
ATOM 2172 C C . CYS A 1 265 ? -8.028 -5.718 -0.720 1.00 77.12 265 CYS A C 1
ATOM 2174 O O . CYS A 1 265 ? -9.183 -5.961 -1.082 1.00 77.12 265 CYS A O 1
ATOM 2176 N N . SER A 1 266 ? -7.003 -5.712 -1.579 1.00 75.62 266 SER A N 1
ATOM 2177 C CA . SER A 1 266 ? -7.151 -6.084 -2.989 1.00 75.62 266 SER A CA 1
ATOM 2178 C C . SER A 1 266 ? -7.554 -7.554 -3.133 1.00 75.62 266 SER A C 1
ATOM 2180 O O . SER A 1 266 ? -7.240 -8.387 -2.278 1.00 75.62 266 SER A O 1
ATOM 2182 N N . GLN A 1 267 ? -8.218 -7.902 -4.240 1.00 73.12 267 GLN A N 1
ATOM 2183 C CA . GLN A 1 267 ? -8.673 -9.278 -4.466 1.00 73.12 267 GLN A CA 1
ATOM 2184 C C . GLN A 1 267 ? -7.513 -10.287 -4.480 1.00 73.12 267 GLN A C 1
ATOM 2186 O O . GLN A 1 267 ? -7.633 -11.377 -3.929 1.00 73.12 267 GLN A O 1
ATOM 2191 N N . GLY A 1 268 ? -6.361 -9.909 -5.044 1.00 71.94 268 GLY A N 1
ATOM 2192 C CA . GLY A 1 268 ? -5.170 -10.761 -5.038 1.00 71.94 268 GLY A CA 1
ATOM 2193 C C . GLY A 1 268 ? -4.646 -11.049 -3.626 1.00 71.94 268 GLY A C 1
ATOM 2194 O O . GLY A 1 268 ? -4.257 -12.179 -3.336 1.00 71.94 268 GLY A O 1
ATOM 2195 N N . LEU A 1 269 ? -4.675 -10.058 -2.727 1.00 76.38 269 LEU A N 1
ATOM 2196 C CA . LEU A 1 269 ? -4.264 -10.241 -1.333 1.00 76.38 269 LEU A CA 1
ATOM 2197 C C . LEU A 1 269 ? -5.250 -11.132 -0.562 1.00 76.38 269 LEU A C 1
ATOM 2199 O O . LEU A 1 269 ? -4.813 -12.002 0.189 1.00 76.38 269 LEU A O 1
ATOM 2203 N N . LYS A 1 270 ? -6.559 -10.964 -0.794 1.00 84.62 270 LYS A N 1
ATOM 2204 C CA . LYS A 1 270 ? -7.612 -11.808 -0.202 1.00 84.62 270 LYS A CA 1
ATOM 2205 C C . LYS A 1 270 ? -7.402 -13.283 -0.537 1.00 84.62 270 LYS A C 1
ATOM 2207 O O . LYS A 1 270 ? -7.254 -14.090 0.375 1.00 84.62 270 LYS A O 1
ATOM 2212 N N . ASN A 1 271 ? -7.254 -13.601 -1.824 1.00 82.25 271 ASN A N 1
ATOM 2213 C CA . ASN A 1 271 ? -7.046 -14.974 -2.294 1.00 82.25 271 ASN A CA 1
ATOM 2214 C C . ASN A 1 271 ? -5.803 -15.623 -1.652 1.00 82.25 271 ASN A C 1
ATOM 2216 O O . ASN A 1 271 ? -5.814 -16.800 -1.295 1.00 82.25 271 ASN A O 1
ATOM 2220 N N . LYS A 1 272 ? -4.719 -14.854 -1.473 1.00 77.50 272 LYS A N 1
ATOM 2221 C CA . LYS A 1 272 ? -3.500 -15.341 -0.808 1.00 77.50 272 LYS A CA 1
ATOM 2222 C C . LYS A 1 272 ? -3.729 -15.630 0.670 1.00 77.50 272 LYS A C 1
ATOM 2224 O O . LYS A 1 272 ? -3.314 -16.683 1.145 1.00 77.50 272 LYS A O 1
ATOM 2229 N N . ILE A 1 273 ? -4.395 -14.730 1.389 1.00 87.38 273 ILE A N 1
ATOM 2230 C CA . ILE A 1 273 ? -4.704 -14.929 2.810 1.00 87.38 273 ILE A CA 1
ATOM 2231 C C . ILE A 1 273 ? -5.636 -16.135 3.000 1.00 87.38 273 ILE A C 1
ATOM 2233 O O . ILE A 1 273 ? -5.392 -16.949 3.888 1.00 87.38 273 ILE A O 1
ATOM 2237 N N . GLU A 1 274 ? -6.637 -16.296 2.133 1.00 87.88 274 GLU A N 1
ATOM 2238 C CA . GLU A 1 274 ? -7.548 -17.451 2.119 1.00 87.88 274 GLU A CA 1
ATOM 2239 C C . GLU A 1 274 ? -6.817 -18.770 1.844 1.00 87.88 274 GLU A C 1
ATOM 2241 O O . GLU A 1 274 ? -7.176 -19.808 2.395 1.00 87.88 274 GLU A O 1
ATOM 2246 N N . SER A 1 275 ? -5.752 -18.738 1.036 1.00 85.88 275 SER A N 1
ATOM 2247 C CA . SER A 1 275 ? -4.936 -19.922 0.740 1.00 85.88 275 SER A CA 1
ATOM 2248 C C . SER A 1 275 ? -4.039 -20.376 1.902 1.00 85.88 275 SER A C 1
ATOM 2250 O O . SER A 1 275 ? -3.448 -21.460 1.845 1.00 85.88 275 SER A O 1
ATOM 2252 N N . ARG A 1 276 ? -3.905 -19.570 2.967 1.00 83.69 276 ARG A N 1
ATOM 2253 C CA . ARG A 1 276 ? -3.067 -19.925 4.115 1.00 83.69 276 ARG A CA 1
ATOM 2254 C C . ARG A 1 276 ? -3.669 -21.086 4.902 1.00 83.69 276 ARG A C 1
ATOM 2256 O O . ARG A 1 276 ? -4.868 -21.155 5.156 1.00 83.69 276 ARG A O 1
ATOM 2263 N N . ARG A 1 277 ? -2.799 -21.960 5.417 1.00 84.94 277 ARG A N 1
ATOM 2264 C CA . ARG A 1 277 ? -3.210 -23.102 6.256 1.00 84.94 277 ARG A CA 1
ATOM 2265 C C . ARG A 1 277 ? -3.865 -22.671 7.572 1.00 84.94 277 ARG A C 1
ATOM 2267 O O . ARG A 1 277 ? -4.672 -23.411 8.122 1.00 84.94 277 ARG A O 1
ATOM 2274 N N . ASP A 1 278 ? -3.509 -21.496 8.085 1.00 89.12 278 ASP A N 1
ATOM 2275 C CA . ASP A 1 278 ? -4.027 -20.907 9.320 1.00 89.12 278 ASP A CA 1
ATOM 2276 C C . ASP A 1 278 ? -5.207 -19.944 9.095 1.00 89.12 278 ASP A C 1
ATOM 2278 O O . ASP A 1 278 ? -5.631 -19.294 10.050 1.00 89.12 278 ASP A O 1
ATOM 2282 N N . TYR A 1 279 ? -5.791 -19.885 7.888 1.00 88.38 279 TYR A N 1
ATOM 2283 C CA . TYR A 1 279 ? -6.891 -18.966 7.563 1.00 88.38 279 TYR A CA 1
ATOM 2284 C C . TYR A 1 279 ? -8.073 -19.044 8.541 1.00 88.38 279 TYR A C 1
ATOM 2286 O O . TYR A 1 279 ? -8.620 -18.016 8.932 1.00 88.38 279 TYR A O 1
ATOM 2294 N N . ALA A 1 280 ? -8.407 -20.239 9.035 1.00 88.62 280 ALA A N 1
ATOM 2295 C CA . ALA A 1 280 ? -9.469 -20.423 10.027 1.00 88.62 280 ALA A CA 1
ATOM 2296 C C . ALA A 1 280 ? -9.253 -19.615 11.325 1.00 88.62 280 ALA A C 1
ATOM 2298 O O . ALA A 1 280 ? -10.222 -19.266 11.990 1.00 88.62 280 ALA A O 1
ATOM 2299 N N . LYS A 1 281 ? -7.997 -19.310 11.685 1.00 87.88 281 LYS A N 1
ATOM 2300 C CA . LYS A 1 281 ? -7.644 -18.468 12.842 1.00 87.88 281 LYS A CA 1
ATOM 2301 C C . LYS A 1 281 ? -7.620 -16.975 12.508 1.00 87.88 281 LYS A C 1
ATOM 2303 O O . LYS A 1 281 ? -7.653 -16.156 13.414 1.00 87.88 281 LYS A O 1
ATOM 2308 N N . ILE A 1 282 ? -7.513 -16.638 11.226 1.00 89.12 282 ILE A N 1
ATOM 2309 C CA . ILE A 1 282 ? -7.496 -15.261 10.719 1.00 89.12 282 ILE A CA 1
ATOM 2310 C C . ILE A 1 282 ? -8.927 -14.757 10.506 1.00 89.12 282 ILE A C 1
ATOM 2312 O O . ILE A 1 282 ? -9.209 -13.571 10.666 1.00 89.12 282 ILE A O 1
ATOM 2316 N N . MET A 1 283 ? -9.838 -15.658 10.142 1.00 86.81 283 MET A N 1
ATOM 2317 C CA . MET A 1 283 ? -11.239 -15.341 9.905 1.00 86.81 283 MET A CA 1
ATOM 2318 C C . MET A 1 283 ? -11.877 -14.693 11.144 1.00 86.81 283 MET A C 1
ATOM 2320 O O . MET A 1 283 ? -11.828 -15.246 12.240 1.00 86.81 283 MET A O 1
ATOM 2324 N N . ASN A 1 284 ? -12.506 -13.531 10.951 1.00 87.25 284 ASN A N 1
ATOM 2325 C CA . ASN A 1 284 ? -13.149 -12.714 11.990 1.00 87.25 284 ASN A CA 1
ATOM 2326 C C . ASN A 1 284 ? -12.220 -12.158 13.086 1.00 87.25 284 ASN A C 1
ATOM 2328 O O . ASN A 1 284 ? -12.716 -11.568 14.047 1.00 87.25 284 ASN A O 1
ATOM 2332 N N . ASP A 1 285 ? -10.898 -12.284 12.944 1.00 91.12 285 ASP A N 1
ATOM 2333 C CA . ASP A 1 285 ? -9.926 -11.664 13.844 1.00 91.12 285 ASP A CA 1
ATOM 2334 C C . ASP A 1 285 ? -9.175 -10.542 13.103 1.00 91.12 285 ASP A C 1
ATOM 2336 O O . ASP A 1 285 ? -8.317 -10.810 12.255 1.00 91.12 285 ASP A O 1
ATOM 2340 N N . PRO A 1 286 ? -9.467 -9.261 13.400 1.00 92.44 286 PRO A N 1
ATOM 2341 C CA . PRO A 1 286 ? -8.822 -8.142 12.722 1.00 92.44 286 PRO A CA 1
ATOM 2342 C C . PRO A 1 286 ? -7.329 -8.017 13.056 1.00 92.44 286 PRO A C 1
ATOM 2344 O O . PRO A 1 286 ? -6.572 -7.509 12.232 1.00 92.44 286 PRO A O 1
ATOM 2347 N N . ILE A 1 287 ? -6.881 -8.484 14.227 1.00 91.31 287 ILE A N 1
ATOM 2348 C CA . ILE A 1 287 ? -5.471 -8.432 14.636 1.00 91.31 287 ILE A CA 1
ATOM 2349 C C . ILE A 1 287 ? -4.687 -9.507 13.887 1.00 91.31 287 ILE A C 1
ATOM 2351 O O . ILE A 1 287 ? -3.627 -9.218 13.324 1.00 91.31 287 ILE A O 1
ATOM 2355 N N . ALA A 1 288 ? -5.207 -10.737 13.848 1.00 90.69 288 ALA A N 1
ATOM 2356 C CA . ALA A 1 288 ? -4.611 -11.818 13.067 1.00 90.69 288 ALA A CA 1
ATOM 2357 C C . ALA A 1 288 ? -4.595 -11.477 11.571 1.00 90.69 288 ALA A C 1
ATOM 2359 O O . ALA A 1 288 ? -3.581 -11.693 10.905 1.00 90.69 288 ALA A O 1
ATOM 2360 N N . LEU A 1 289 ? -5.666 -10.858 11.061 1.00 91.12 289 LEU A N 1
ATOM 2361 C CA . LEU A 1 289 ? -5.717 -10.352 9.694 1.00 91.12 289 LEU A CA 1
ATOM 2362 C C . LEU A 1 289 ? -4.638 -9.295 9.441 1.00 91.12 289 LEU A C 1
ATOM 2364 O O . LEU A 1 289 ? -3.914 -9.406 8.456 1.00 91.12 289 LEU A O 1
ATOM 2368 N N . LEU A 1 290 ? -4.465 -8.308 10.327 1.00 87.62 290 LEU A N 1
ATOM 2369 C CA . LEU A 1 290 ? -3.433 -7.280 10.151 1.00 87.62 290 LEU A CA 1
ATOM 2370 C C . LEU A 1 290 ? -2.016 -7.876 10.173 1.00 87.62 290 LEU A C 1
ATOM 2372 O O . LEU A 1 290 ? -1.159 -7.443 9.401 1.00 87.62 290 LEU A O 1
ATOM 2376 N N . LYS A 1 291 ? -1.770 -8.885 11.022 1.00 85.56 291 LYS A N 1
ATOM 2377 C CA . LYS A 1 291 ? -0.506 -9.643 11.043 1.00 85.56 291 LYS A CA 1
ATOM 2378 C C . LYS A 1 291 ? -0.288 -10.380 9.727 1.00 85.56 291 LYS A C 1
ATOM 2380 O O . LYS A 1 291 ? 0.776 -10.230 9.139 1.00 85.56 291 LYS A O 1
ATOM 2385 N N . ALA A 1 292 ? -1.299 -11.085 9.223 1.00 84.69 292 ALA A N 1
ATOM 2386 C CA . ALA A 1 292 ? -1.224 -11.784 7.944 1.00 84.69 292 ALA A CA 1
ATOM 2387 C C . ALA A 1 292 ? -1.009 -10.818 6.767 1.00 84.69 292 ALA A C 1
ATOM 2389 O O . ALA A 1 292 ? -0.186 -11.089 5.897 1.00 84.69 292 ALA A O 1
ATOM 2390 N N . ILE A 1 293 ? -1.685 -9.664 6.759 1.00 81.69 293 ILE A N 1
ATOM 2391 C CA . ILE A 1 293 ? -1.480 -8.604 5.762 1.00 81.69 293 ILE A CA 1
ATOM 2392 C C . ILE A 1 293 ? -0.039 -8.099 5.819 1.00 81.69 293 ILE A C 1
ATOM 2394 O O . ILE A 1 293 ? 0.603 -8.018 4.777 1.00 81.69 293 ILE A O 1
ATOM 2398 N N . ARG A 1 294 ? 0.497 -7.797 7.011 1.00 74.94 294 ARG A N 1
ATOM 2399 C CA . ARG A 1 294 ? 1.899 -7.370 7.171 1.00 74.94 294 ARG A CA 1
ATOM 2400 C C . ARG A 1 294 ? 2.872 -8.458 6.735 1.00 74.94 294 ARG A C 1
ATOM 2402 O O . ARG A 1 294 ? 3.824 -8.157 6.030 1.00 74.94 294 ARG A O 1
ATOM 2409 N N . GLU A 1 295 ? 2.629 -9.708 7.106 1.00 73.56 295 GLU A N 1
ATOM 2410 C CA . GLU A 1 295 ? 3.441 -10.844 6.676 1.00 73.56 295 GLU A CA 1
ATOM 2411 C C . GLU A 1 295 ? 3.432 -10.990 5.164 1.00 73.56 295 GLU A C 1
ATOM 2413 O O . GLU A 1 295 ? 4.494 -11.140 4.590 1.00 73.56 295 GLU A O 1
ATOM 2418 N N . HIS A 1 296 ? 2.284 -10.913 4.494 1.00 66.75 296 HIS A N 1
ATOM 2419 C CA . HIS A 1 296 ? 2.242 -10.989 3.035 1.00 66.75 296 HIS A CA 1
ATOM 2420 C C . HIS A 1 296 ? 2.800 -9.735 2.362 1.00 66.75 296 HIS A C 1
ATOM 2422 O O . HIS A 1 296 ? 3.403 -9.864 1.304 1.00 66.75 296 HIS A O 1
ATOM 2428 N N . ALA A 1 297 ? 2.668 -8.556 2.973 1.00 60.00 297 ALA A N 1
ATOM 2429 C CA . ALA A 1 297 ? 3.289 -7.322 2.497 1.00 60.00 297 ALA A CA 1
ATOM 2430 C C . ALA A 1 297 ? 4.824 -7.342 2.635 1.00 60.00 297 ALA A C 1
ATOM 2432 O O . ALA A 1 297 ? 5.516 -6.769 1.801 1.00 60.00 297 ALA A O 1
ATOM 2433 N N . LEU A 1 298 ? 5.363 -8.011 3.662 1.00 49.16 298 LEU A N 1
ATOM 2434 C CA . LEU A 1 298 ? 6.806 -8.151 3.910 1.00 49.16 298 LEU A CA 1
ATOM 2435 C C . LEU A 1 298 ? 7.413 -9.379 3.208 1.00 49.16 298 LEU A C 1
ATOM 2437 O O . LEU A 1 298 ? 8.534 -9.310 2.713 1.00 49.16 298 LEU A O 1
ATOM 2441 N N . ASN A 1 299 ? 6.668 -10.483 3.131 1.00 47.31 299 ASN A N 1
ATOM 2442 C CA . ASN A 1 299 ? 7.008 -11.732 2.441 1.00 47.31 299 ASN A CA 1
ATOM 2443 C C . ASN A 1 299 ? 6.499 -11.731 0.997 1.00 47.31 299 ASN A C 1
ATOM 2445 O O . ASN A 1 299 ? 6.188 -12.798 0.466 1.00 47.31 299 ASN A O 1
ATOM 2449 N N . PHE A 1 300 ? 6.355 -10.561 0.373 1.00 45.69 300 PHE A N 1
ATOM 2450 C CA . PHE A 1 300 ? 5.882 -10.420 -1.001 1.00 45.69 300 PHE A CA 1
ATOM 2451 C C . PHE A 1 300 ? 6.931 -11.011 -1.965 1.00 45.69 300 PHE A C 1
ATOM 2453 O O . PHE A 1 300 ? 7.699 -10.306 -2.606 1.00 45.69 300 PHE A O 1
ATOM 2460 N N . GLN A 1 301 ? 6.991 -12.343 -2.028 1.00 39.06 301 GLN A N 1
ATOM 2461 C CA . GLN A 1 301 ? 7.796 -13.131 -2.960 1.00 39.06 301 GLN A CA 1
ATOM 2462 C C . GLN A 1 301 ? 7.234 -13.078 -4.391 1.00 39.06 301 GLN A C 1
ATOM 2464 O O . GLN A 1 301 ? 7.885 -13.574 -5.303 1.00 39.06 301 GLN A O 1
ATOM 2469 N N . ASP A 1 302 ? 6.076 -12.438 -4.593 1.00 41.28 302 ASP A N 1
ATOM 2470 C CA . ASP A 1 302 ? 5.468 -12.243 -5.915 1.00 41.28 302 ASP A CA 1
ATOM 2471 C C . ASP A 1 302 ? 5.893 -10.952 -6.618 1.00 41.28 302 ASP A C 1
ATOM 2473 O O . ASP A 1 302 ? 5.620 -10.805 -7.802 1.00 41.28 302 ASP A O 1
ATOM 2477 N N . ASP A 1 303 ? 6.657 -10.091 -5.947 1.00 47.19 303 ASP A N 1
ATOM 2478 C CA . ASP A 1 303 ? 7.513 -9.144 -6.640 1.00 47.19 303 ASP A CA 1
ATOM 2479 C C . ASP A 1 303 ? 8.943 -9.632 -6.429 1.00 47.19 303 ASP A C 1
ATOM 2481 O O . ASP A 1 303 ? 9.641 -9.225 -5.493 1.00 47.19 303 ASP A O 1
ATOM 2485 N N . LYS A 1 304 ? 9.479 -10.393 -7.393 1.00 52.06 304 LYS A N 1
ATOM 2486 C CA . LYS A 1 304 ? 10.816 -9.975 -7.824 1.00 52.06 304 LYS A CA 1
ATOM 2487 C C . LYS A 1 304 ? 10.660 -8.479 -8.053 1.00 52.06 304 LYS A C 1
ATOM 2489 O O . LYS A 1 304 ? 9.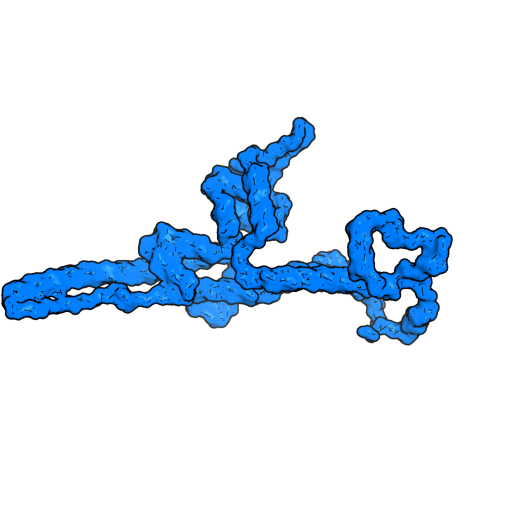823 -8.078 -8.853 1.00 52.06 304 LYS A O 1
ATOM 2494 N N . PHE A 1 305 ? 11.345 -7.678 -7.240 1.00 62.44 305 PHE A N 1
ATOM 2495 C CA . PHE A 1 305 ? 11.307 -6.224 -7.326 1.00 62.44 305 PHE A CA 1
ATOM 2496 C C . PHE A 1 305 ? 11.226 -5.834 -8.798 1.00 62.44 305 PHE A C 1
ATOM 2498 O O . PHE A 1 305 ? 12.013 -6.381 -9.561 1.00 62.44 305 PHE A O 1
ATOM 2505 N N . CYS A 1 306 ? 10.284 -4.984 -9.216 1.00 62.75 306 CYS A N 1
ATOM 2506 C CA . CYS A 1 306 ? 9.996 -4.807 -10.646 1.00 62.75 306 CYS A CA 1
ATOM 2507 C C . CYS A 1 306 ? 11.267 -4.570 -11.477 1.00 62.75 306 CYS A C 1
ATOM 2509 O O . CYS A 1 306 ? 11.386 -5.073 -12.587 1.00 62.75 306 CYS A O 1
ATOM 2511 N N . MET A 1 307 ? 12.281 -3.914 -10.901 1.00 69.50 307 MET A N 1
ATOM 2512 C CA . MET A 1 307 ? 13.590 -3.783 -11.546 1.00 69.50 307 MET A CA 1
ATOM 2513 C C . MET A 1 307 ? 14.351 -5.103 -11.700 1.00 69.50 307 MET A C 1
ATOM 2515 O O . MET A 1 307 ? 14.976 -5.292 -12.726 1.00 69.50 307 MET A O 1
ATOM 2519 N N . THR A 1 308 ? 14.329 -6.015 -10.728 1.00 70.38 308 THR A N 1
ATOM 2520 C CA . THR A 1 308 ? 14.855 -7.380 -10.882 1.00 70.38 308 THR A CA 1
ATOM 2521 C C . THR A 1 308 ? 14.164 -8.110 -12.034 1.00 70.38 308 THR A C 1
ATOM 2523 O O . THR A 1 308 ? 14.866 -8.720 -12.828 1.00 70.38 308 THR A O 1
ATOM 2526 N N . ILE A 1 309 ? 12.836 -7.999 -12.186 1.00 73.69 309 ILE A N 1
ATOM 2527 C CA . ILE A 1 309 ? 12.115 -8.592 -13.333 1.00 73.69 309 ILE A CA 1
ATOM 2528 C C . ILE A 1 309 ? 12.579 -7.956 -14.646 1.00 73.69 309 ILE A C 1
ATOM 2530 O O . ILE A 1 309 ? 12.967 -8.667 -15.567 1.00 73.69 309 ILE A O 1
ATOM 2534 N N . ILE A 1 310 ? 12.595 -6.621 -14.712 1.00 76.00 310 ILE A N 1
ATOM 2535 C CA . ILE A 1 310 ? 13.038 -5.870 -15.895 1.00 76.00 310 ILE A CA 1
ATOM 2536 C C . ILE A 1 310 ? 14.477 -6.246 -16.264 1.00 76.00 310 ILE A C 1
ATOM 2538 O O . ILE A 1 310 ? 14.790 -6.455 -17.430 1.00 76.00 310 ILE A O 1
ATOM 2542 N N . ILE A 1 311 ? 15.364 -6.356 -15.277 1.00 78.12 311 ILE A N 1
ATOM 2543 C CA . ILE A 1 311 ? 16.773 -6.671 -15.505 1.00 78.12 311 ILE A CA 1
ATOM 2544 C C . ILE A 1 311 ? 16.943 -8.120 -15.944 1.00 78.12 311 ILE A C 1
ATOM 2546 O O . ILE A 1 311 ? 17.705 -8.374 -16.866 1.00 78.12 311 ILE A O 1
ATOM 2550 N N . GLU A 1 312 ? 16.222 -9.069 -15.353 1.00 78.94 312 GLU A N 1
ATOM 2551 C CA . GLU A 1 312 ? 16.240 -10.459 -15.813 1.00 78.94 312 GLU A CA 1
ATOM 2552 C C . GLU A 1 312 ? 15.702 -10.605 -17.240 1.00 78.94 312 GLU A C 1
ATOM 2554 O O . GLU A 1 312 ? 16.279 -11.361 -18.023 1.00 78.94 312 GLU A O 1
ATOM 2559 N N . ALA A 1 313 ? 14.652 -9.864 -17.603 1.00 82.62 313 ALA A N 1
ATOM 2560 C CA . ALA A 1 313 ? 14.137 -9.816 -18.970 1.00 82.62 313 ALA A CA 1
ATOM 2561 C C . ALA A 1 313 ? 15.187 -9.244 -19.938 1.00 82.62 313 ALA A C 1
ATOM 2563 O O . ALA A 1 313 ? 15.494 -9.865 -20.956 1.00 82.62 313 ALA A O 1
ATOM 2564 N N . LEU A 1 314 ? 15.826 -8.125 -19.576 1.00 82.19 314 LEU A N 1
ATOM 2565 C CA . LEU A 1 314 ? 16.903 -7.515 -20.363 1.00 82.19 314 LEU A CA 1
ATOM 2566 C C . LEU A 1 314 ? 18.109 -8.448 -20.523 1.00 82.19 314 LEU A C 1
ATOM 2568 O O . LEU A 1 314 ? 18.596 -8.614 -21.639 1.00 82.19 314 LEU A O 1
ATOM 2572 N N . LEU A 1 315 ? 18.568 -9.091 -19.444 1.00 83.31 315 LEU A N 1
ATOM 2573 C CA . LEU A 1 315 ? 19.652 -10.078 -19.491 1.00 83.31 315 LEU A CA 1
ATOM 2574 C C . LEU A 1 315 ? 19.266 -11.256 -20.389 1.00 83.31 315 LEU A C 1
ATOM 2576 O O . LEU A 1 315 ? 20.045 -11.668 -21.244 1.00 83.31 315 LEU A O 1
ATOM 2580 N N . THR A 1 316 ? 18.035 -11.758 -20.263 1.00 85.44 316 THR A N 1
ATOM 2581 C CA . THR A 1 316 ? 17.528 -12.854 -21.098 1.00 85.44 316 THR A CA 1
ATOM 2582 C C . THR A 1 316 ? 17.548 -12.476 -22.576 1.00 85.44 316 THR A C 1
ATOM 2584 O O . THR A 1 316 ? 18.034 -13.258 -23.394 1.00 85.44 316 THR A O 1
ATOM 2587 N N . LEU A 1 317 ? 17.079 -11.280 -22.935 1.00 85.19 317 LEU A N 1
ATOM 2588 C CA . LEU A 1 317 ? 17.094 -10.791 -24.311 1.00 85.19 317 LEU A CA 1
ATOM 2589 C C . LEU A 1 317 ? 18.528 -10.630 -24.838 1.00 85.19 317 LEU A C 1
ATOM 2591 O O . LEU A 1 317 ? 18.864 -11.170 -25.892 1.00 85.19 317 LEU A O 1
ATOM 2595 N N . VAL A 1 318 ? 19.385 -9.931 -24.089 1.00 83.38 318 VAL A N 1
ATOM 2596 C CA . VAL A 1 318 ? 20.755 -9.587 -24.502 1.00 83.38 318 VAL A CA 1
ATOM 2597 C C . VAL A 1 318 ? 21.656 -10.823 -24.592 1.00 83.38 318 VAL A C 1
ATOM 2599 O O . VAL A 1 318 ? 22.472 -10.929 -25.508 1.00 83.38 318 VAL A O 1
ATOM 2602 N N . HIS A 1 319 ? 21.486 -11.802 -23.700 1.00 83.38 319 HIS A N 1
ATOM 2603 C CA . HIS A 1 319 ? 22.250 -13.053 -23.725 1.00 83.38 319 HIS A CA 1
ATOM 2604 C C . HIS A 1 319 ? 21.643 -14.131 -24.636 1.00 83.38 319 HIS A C 1
ATOM 2606 O O . HIS A 1 319 ? 22.227 -15.215 -24.768 1.00 83.38 319 HIS A O 1
ATOM 2612 N N . THR A 1 320 ? 20.500 -13.878 -25.291 1.00 86.06 320 THR A N 1
ATOM 2613 C CA . THR A 1 320 ? 19.880 -14.861 -26.190 1.00 86.06 320 THR A CA 1
ATOM 2614 C C . THR A 1 320 ? 20.716 -15.065 -27.453 1.00 86.06 320 THR A C 1
ATOM 2616 O O . THR A 1 320 ? 20.650 -14.319 -28.428 1.00 86.06 320 THR A O 1
ATOM 2619 N N . LYS A 1 321 ? 21.458 -16.175 -27.463 1.00 84.06 321 LYS A N 1
ATOM 2620 C CA . LYS A 1 321 ? 22.224 -16.675 -28.611 1.00 84.06 321 LYS A CA 1
ATOM 2621 C C . LYS A 1 321 ? 21.717 -18.034 -29.094 1.00 84.06 321 LYS A C 1
ATOM 2623 O O . LYS A 1 321 ? 21.065 -18.769 -28.341 1.00 84.06 321 LYS A O 1
ATOM 2628 N N . GLN A 1 322 ? 22.007 -18.352 -30.353 1.00 86.00 322 GLN A N 1
ATOM 2629 C CA . GLN A 1 322 ? 21.741 -19.671 -30.925 1.00 86.00 322 GLN A CA 1
ATOM 2630 C C . GLN A 1 322 ? 22.648 -20.707 -30.249 1.00 86.00 322 GLN A C 1
ATOM 2632 O O . GLN A 1 322 ? 23.855 -20.489 -30.117 1.00 86.00 322 GLN A O 1
ATOM 2637 N N . LYS A 1 323 ? 22.060 -21.807 -29.774 1.00 85.44 323 LYS A N 1
ATOM 2638 C CA . LYS A 1 323 ? 22.778 -22.902 -29.107 1.00 85.44 323 LYS A CA 1
ATOM 2639 C C . LYS A 1 323 ? 23.373 -23.872 -30.130 1.00 85.44 323 LYS A C 1
ATOM 2641 O O . LYS A 1 323 ? 22.951 -23.939 -31.283 1.00 85.44 323 LYS A O 1
ATOM 2646 N N . GLU A 1 324 ? 24.353 -24.656 -29.696 1.00 79.69 324 GLU A N 1
ATOM 2647 C CA . GLU A 1 324 ? 24.942 -25.709 -30.526 1.00 79.69 324 GLU A CA 1
ATOM 2648 C C . GLU A 1 324 ? 23.907 -26.813 -30.803 1.00 79.69 324 GLU A C 1
ATOM 2650 O O . GLU A 1 324 ? 23.265 -27.311 -29.881 1.00 79.69 324 GLU A O 1
ATOM 2655 N N . GLY A 1 325 ? 23.705 -27.153 -32.080 1.00 83.62 325 GLY A N 1
ATOM 2656 C CA . GLY A 1 325 ? 22.674 -28.108 -32.509 1.00 83.62 325 GLY A CA 1
ATOM 2657 C C . GLY A 1 325 ? 21.243 -27.552 -32.549 1.00 83.62 325 GLY A C 1
ATOM 2658 O O . GLY A 1 325 ? 20.318 -28.297 -32.859 1.00 83.62 325 GLY A O 1
ATOM 2659 N N . GLU A 1 326 ? 21.039 -26.263 -32.268 1.00 89.19 326 GLU A N 1
ATOM 2660 C CA . GLU A 1 326 ? 19.721 -25.629 -32.342 1.00 89.19 326 GLU A CA 1
ATOM 2661 C C . GLU A 1 326 ? 19.396 -25.152 -33.762 1.00 89.19 326 GLU A C 1
ATOM 2663 O O . GLU A 1 326 ? 20.198 -24.464 -34.405 1.00 89.19 326 GLU A O 1
ATOM 2668 N N . SER A 1 327 ? 18.190 -25.471 -34.240 1.00 90.56 327 SER A N 1
ATOM 2669 C CA . SER A 1 327 ? 17.715 -24.985 -35.533 1.00 90.56 327 SER A CA 1
ATOM 2670 C C . SER A 1 327 ? 17.512 -23.462 -35.516 1.00 90.56 327 SER A C 1
ATOM 2672 O O . SER A 1 327 ? 17.162 -22.862 -34.498 1.00 90.56 327 SER A O 1
ATOM 2674 N N . LEU A 1 328 ? 17.679 -22.810 -36.670 1.00 88.44 328 LEU A N 1
ATOM 2675 C CA . LEU A 1 328 ? 17.440 -21.366 -36.787 1.00 88.44 328 LEU A CA 1
ATOM 2676 C C . LEU A 1 328 ? 15.990 -20.982 -36.428 1.00 88.44 328 LEU A C 1
ATOM 2678 O O . LEU A 1 328 ? 15.741 -19.901 -35.890 1.00 88.44 328 LEU A O 1
ATOM 2682 N N . GLN A 1 329 ? 15.034 -21.870 -36.716 1.00 90.31 329 GLN A N 1
ATOM 2683 C CA . GLN A 1 329 ? 13.621 -21.672 -36.394 1.00 90.31 329 GLN A CA 1
ATOM 2684 C C . GLN A 1 329 ? 13.387 -21.663 -34.878 1.00 90.31 329 GLN A C 1
ATOM 2686 O O . GLN A 1 329 ? 12.717 -20.759 -34.373 1.00 90.31 329 GLN A O 1
ATOM 2691 N N . ASP A 1 330 ? 13.993 -22.603 -34.150 1.00 89.19 330 ASP A N 1
ATOM 2692 C CA . ASP A 1 330 ? 13.868 -22.687 -32.690 1.00 89.19 330 ASP A CA 1
ATOM 2693 C C . ASP A 1 330 ? 14.531 -21.493 -31.997 1.00 89.19 330 ASP A C 1
ATOM 2695 O O . ASP A 1 330 ? 13.938 -20.887 -31.099 1.00 89.19 330 ASP A O 1
ATOM 2699 N N . TYR A 1 331 ? 15.706 -21.073 -32.481 1.00 91.25 331 TYR A N 1
ATOM 2700 C CA . TYR A 1 331 ? 16.361 -19.855 -32.003 1.00 91.25 331 TYR A CA 1
ATOM 2701 C C . TYR A 1 331 ? 15.480 -18.615 -32.209 1.00 91.25 331 TYR A C 1
ATOM 2703 O O . TYR A 1 331 ? 15.259 -17.849 -31.271 1.00 91.25 331 TYR A O 1
ATOM 2711 N N . THR A 1 332 ? 14.926 -18.443 -33.415 1.00 89.81 332 THR A N 1
ATOM 2712 C CA . THR A 1 332 ? 14.077 -17.288 -33.758 1.00 89.81 332 THR A CA 1
ATOM 2713 C C . THR A 1 332 ? 12.837 -17.239 -32.870 1.00 89.81 332 THR A C 1
ATOM 2715 O O . THR A 1 332 ? 12.436 -16.165 -32.421 1.00 89.81 332 THR A O 1
ATOM 2718 N N . ARG A 1 333 ? 12.243 -18.400 -32.571 1.00 88.94 333 ARG A N 1
ATOM 2719 C CA . ARG A 1 333 ? 11.107 -18.499 -31.654 1.00 88.94 333 ARG A CA 1
ATOM 2720 C C . ARG A 1 333 ? 11.482 -18.048 -30.243 1.00 88.94 333 ARG A C 1
ATOM 2722 O O . ARG A 1 333 ? 10.763 -17.232 -29.676 1.00 88.94 333 ARG A O 1
ATOM 2729 N N . ARG A 1 334 ? 12.598 -18.528 -29.683 1.00 91.44 334 ARG A N 1
ATOM 2730 C CA . ARG A 1 334 ? 13.047 -18.104 -28.343 1.00 91.44 334 ARG A CA 1
ATOM 2731 C C . ARG A 1 334 ? 13.386 -16.622 -28.282 1.00 91.44 334 ARG A C 1
ATOM 2733 O O . ARG A 1 334 ? 13.043 -15.976 -27.302 1.00 91.44 334 ARG A O 1
ATOM 2740 N N . PHE A 1 335 ? 14.039 -16.096 -29.315 1.00 89.69 335 PHE A N 1
ATOM 2741 C CA . PHE A 1 335 ? 14.377 -14.680 -29.384 1.00 89.69 335 PHE A CA 1
ATOM 2742 C C . PHE A 1 335 ? 13.123 -13.799 -29.404 1.00 89.69 335 PHE A C 1
ATOM 2744 O O . PHE A 1 335 ? 13.063 -12.829 -28.660 1.00 89.69 335 PHE A O 1
ATOM 2751 N N . ARG A 1 336 ? 12.091 -14.161 -30.182 1.00 86.44 336 ARG A N 1
ATOM 2752 C CA . ARG A 1 336 ? 10.809 -13.431 -30.169 1.00 86.44 336 ARG A CA 1
ATOM 2753 C C . ARG A 1 336 ? 10.131 -13.479 -28.809 1.00 86.44 336 ARG A C 1
ATOM 2755 O O . ARG A 1 336 ? 9.692 -12.447 -28.332 1.00 86.44 336 ARG A O 1
ATOM 2762 N N . ILE A 1 337 ? 10.122 -14.646 -28.166 1.00 85.00 337 ILE A N 1
ATOM 2763 C CA . ILE A 1 337 ? 9.581 -14.776 -26.809 1.00 85.00 337 ILE A CA 1
ATOM 2764 C C . ILE A 1 337 ? 10.342 -13.858 -25.843 1.00 85.00 337 ILE A C 1
ATOM 2766 O O . ILE A 1 337 ? 9.714 -13.155 -25.070 1.00 85.00 337 ILE A O 1
ATOM 2770 N N . ALA A 1 338 ? 11.675 -13.812 -25.910 1.00 85.19 338 ALA A N 1
ATOM 2771 C CA . ALA A 1 338 ? 12.479 -12.929 -25.061 1.00 85.19 338 ALA A CA 1
ATOM 2772 C C . ALA A 1 338 ? 12.298 -11.430 -25.371 1.00 85.19 338 ALA A C 1
ATOM 2774 O O . ALA A 1 338 ? 12.595 -10.606 -24.516 1.00 85.19 338 ALA A O 1
ATOM 2775 N N . LEU A 1 339 ? 11.852 -11.080 -26.582 1.00 79.69 339 LEU A N 1
ATOM 2776 C CA . LEU A 1 339 ? 11.564 -9.705 -27.002 1.00 79.69 339 LEU A CA 1
ATOM 2777 C C . LEU A 1 339 ? 10.162 -9.236 -26.578 1.00 79.69 339 LEU A C 1
ATOM 2779 O O . LEU A 1 339 ? 9.946 -8.040 -26.417 1.00 79.69 339 LEU A O 1
ATOM 2783 N N . GLU A 1 340 ? 9.208 -10.163 -26.473 1.00 75.62 340 GLU A N 1
ATOM 2784 C CA . GLU A 1 340 ? 7.803 -9.892 -26.133 1.00 75.62 340 GLU A CA 1
ATOM 2785 C C . GLU A 1 340 ? 7.532 -9.846 -24.616 1.00 75.62 340 GLU A C 1
ATOM 2787 O O . GLU A 1 340 ? 6.448 -9.421 -24.216 1.00 75.62 340 GLU A O 1
ATOM 2792 N N . ILE A 1 341 ? 8.494 -10.289 -23.794 1.00 59.47 341 ILE A N 1
ATOM 2793 C CA . ILE A 1 341 ? 8.515 -10.145 -22.323 1.00 59.47 341 ILE A CA 1
ATOM 2794 C C . ILE A 1 341 ? 8.945 -8.725 -21.964 1.00 59.47 341 ILE A C 1
ATOM 2796 O O . ILE A 1 341 ? 8.285 -8.132 -21.080 1.00 59.47 341 ILE A O 1
#